Protein AF-A0A938LU28-F1 (afdb_monomer)

Mean predicted aligned error: 13.1 Å

Structure (mmCIF, N/CA/C/O backbone):
data_AF-A0A938LU28-F1
#
_entry.id   AF-A0A938LU28-F1
#
loop_
_atom_site.group_PDB
_atom_site.id
_atom_site.type_symbol
_atom_site.label_atom_id
_atom_site.label_alt_id
_atom_site.label_comp_id
_atom_site.label_asym_id
_atom_site.label_entity_id
_atom_site.label_seq_id
_atom_site.pdbx_PDB_ins_code
_atom_site.Cartn_x
_atom_site.Cartn_y
_atom_site.Cartn_z
_atom_site.occupancy
_atom_site.B_iso_or_equiv
_atom_site.auth_seq_id
_atom_site.auth_comp_id
_atom_site.auth_asym_id
_atom_site.auth_atom_id
_atom_site.pdbx_PDB_model_num
ATOM 1 N N . MET A 1 1 ? 45.516 29.645 -0.081 1.00 31.38 1 MET A N 1
ATOM 2 C CA . MET A 1 1 ? 44.829 30.929 0.191 1.00 31.38 1 MET A CA 1
ATOM 3 C C . MET A 1 1 ? 43.350 30.616 0.048 1.00 31.38 1 MET A C 1
ATOM 5 O O . MET A 1 1 ? 42.958 30.209 -1.034 1.00 31.38 1 MET A O 1
ATOM 9 N N . VAL A 1 2 ? 42.608 30.608 1.154 1.00 34.78 2 VAL A N 1
ATOM 10 C CA . VAL A 1 2 ? 41.266 30.008 1.255 1.00 34.78 2 VAL A CA 1
ATOM 11 C C . VAL A 1 2 ? 40.221 31.122 1.157 1.00 34.78 2 VAL A C 1
ATOM 13 O O . VAL A 1 2 ? 40.369 32.146 1.819 1.00 34.78 2 VAL A O 1
ATOM 16 N N . ASP A 1 3 ? 39.209 30.943 0.311 1.00 37.94 3 ASP A N 1
ATOM 17 C CA . ASP A 1 3 ? 38.054 31.849 0.182 1.00 37.94 3 ASP A CA 1
ATOM 18 C C . ASP A 1 3 ? 37.180 31.802 1.457 1.00 37.94 3 ASP A C 1
ATOM 20 O O . ASP A 1 3 ? 37.208 30.823 2.200 1.00 37.94 3 ASP A O 1
ATOM 24 N N . CYS A 1 4 ? 36.384 32.842 1.708 1.00 34.44 4 CYS A N 1
ATOM 25 C CA . CYS A 1 4 ? 35.410 32.990 2.794 1.00 34.44 4 CYS A CA 1
ATOM 26 C C . CYS A 1 4 ? 34.390 31.835 2.918 1.00 34.44 4 CYS A C 1
ATOM 28 O O . CYS A 1 4 ? 33.668 31.774 3.909 1.00 34.44 4 CYS A O 1
ATOM 30 N N . ALA A 1 5 ? 34.342 30.907 1.957 1.00 46.31 5 ALA A N 1
ATOM 31 C CA . ALA A 1 5 ? 33.601 29.645 2.033 1.00 46.31 5 ALA A CA 1
ATOM 32 C C . ALA A 1 5 ? 34.448 28.421 2.465 1.00 46.31 5 ALA A C 1
ATOM 34 O O . ALA A 1 5 ? 33.962 27.292 2.422 1.00 46.31 5 ALA A O 1
ATOM 35 N N . GLY A 1 6 ? 35.715 28.598 2.848 1.00 39.38 6 GLY A N 1
ATOM 36 C CA . GLY A 1 6 ? 36.567 27.530 3.382 1.00 39.38 6 GLY A CA 1
ATOM 37 C C . GLY A 1 6 ? 37.052 26.487 2.364 1.00 39.38 6 GLY A C 1
ATOM 38 O O . GLY A 1 6 ? 37.480 25.411 2.772 1.00 39.38 6 GLY A O 1
ATOM 39 N N . ARG A 1 7 ? 36.975 26.754 1.052 1.00 42.78 7 ARG A N 1
ATOM 40 C CA . ARG A 1 7 ? 37.323 25.775 0.004 1.00 42.78 7 ARG A CA 1
ATOM 41 C C . ARG A 1 7 ? 38.778 25.891 -0.446 1.00 42.78 7 ARG A C 1
ATOM 43 O O . ARG A 1 7 ? 39.237 26.978 -0.794 1.00 42.78 7 ARG A O 1
ATOM 50 N N . ASP A 1 8 ? 39.464 24.751 -0.482 1.00 33.25 8 ASP A N 1
ATOM 51 C CA . ASP A 1 8 ? 40.770 24.589 -1.118 1.00 33.25 8 ASP A CA 1
ATOM 52 C C . ASP A 1 8 ? 40.559 24.180 -2.584 1.00 33.25 8 ASP A C 1
ATOM 54 O O . ASP A 1 8 ? 39.911 23.174 -2.881 1.00 33.25 8 ASP A O 1
ATOM 58 N N . VAL A 1 9 ? 41.029 25.003 -3.518 1.00 47.09 9 VAL A N 1
ATOM 59 C CA . VAL A 1 9 ? 40.755 24.858 -4.955 1.00 47.09 9 VAL A CA 1
ATOM 60 C C . VAL A 1 9 ? 41.917 24.103 -5.601 1.00 47.09 9 VAL A C 1
ATOM 62 O O . VAL A 1 9 ? 42.727 24.701 -6.303 1.00 47.09 9 VAL A O 1
ATOM 65 N N . ALA A 1 10 ? 42.059 22.804 -5.316 1.00 40.44 10 ALA A N 1
ATOM 66 C CA . ALA A 1 10 ? 43.117 21.997 -5.945 1.00 40.44 10 ALA A CA 1
ATOM 67 C C . ALA A 1 10 ? 42.836 20.492 -6.134 1.00 40.44 10 ALA A C 1
ATOM 69 O O . ALA A 1 10 ? 43.632 19.824 -6.789 1.00 40.44 10 ALA A O 1
ATOM 70 N N . SER A 1 11 ? 41.724 19.926 -5.661 1.00 39.00 11 SER A N 1
ATOM 71 C CA . SER A 1 11 ? 41.405 18.512 -5.917 1.00 39.00 11 SER A CA 1
ATOM 72 C C . SER A 1 11 ? 39.914 18.320 -6.194 1.00 39.00 11 SER A C 1
ATOM 74 O O . SER A 1 11 ? 39.057 18.598 -5.362 1.00 39.00 11 SER A O 1
ATOM 76 N N . GLY A 1 12 ? 39.590 17.869 -7.407 1.00 37.88 12 GLY A N 1
ATOM 77 C CA . GLY A 1 12 ? 38.221 17.620 -7.857 1.00 37.88 12 GLY A CA 1
ATOM 78 C C . GLY A 1 12 ? 37.596 16.380 -7.217 1.00 37.88 12 GLY A C 1
ATOM 79 O O . GLY A 1 12 ? 37.468 15.353 -7.874 1.00 37.88 12 GLY A O 1
ATOM 80 N N . GLN A 1 13 ? 37.181 16.480 -5.956 1.00 30.89 13 GLN A N 1
ATOM 81 C CA . GLN A 1 13 ? 36.305 15.507 -5.303 1.00 30.89 13 GLN A CA 1
ATOM 82 C C . GLN A 1 13 ? 35.097 16.222 -4.692 1.00 30.89 13 GLN A C 1
ATOM 84 O O . GLN A 1 13 ? 35.236 17.109 -3.852 1.00 30.89 13 GLN A O 1
ATOM 89 N N . ILE A 1 14 ? 33.899 15.827 -5.126 1.00 35.50 14 ILE A N 1
ATOM 90 C CA . ILE A 1 14 ? 32.636 16.245 -4.516 1.00 35.50 14 ILE A CA 1
ATOM 91 C C . ILE A 1 14 ? 32.420 15.346 -3.296 1.00 35.50 14 ILE A C 1
ATOM 93 O O . ILE A 1 14 ? 32.096 14.172 -3.442 1.00 35.50 14 ILE A O 1
ATOM 97 N N . ALA A 1 15 ? 32.623 15.890 -2.098 1.00 31.89 15 ALA A N 1
ATOM 98 C CA . ALA A 1 15 ? 32.177 15.269 -0.857 1.00 31.89 15 ALA A CA 1
ATOM 99 C C . ALA A 1 15 ? 30.814 15.870 -0.487 1.00 31.89 15 ALA A C 1
ATOM 101 O O . ALA A 1 15 ? 30.725 17.062 -0.183 1.00 31.89 15 ALA A O 1
ATOM 102 N N . LEU A 1 16 ? 29.750 15.065 -0.545 1.00 32.97 16 LEU A N 1
ATOM 103 C CA . LEU A 1 16 ? 28.436 15.457 -0.036 1.00 32.97 16 LEU A CA 1
ATOM 104 C C . LEU A 1 16 ? 28.503 15.505 1.494 1.00 32.97 16 LEU A C 1
ATOM 106 O O . LEU A 1 16 ? 28.916 14.540 2.136 1.00 32.97 16 LEU A O 1
ATOM 110 N N . ARG A 1 17 ? 28.149 16.657 2.072 1.00 28.50 17 ARG A N 1
ATOM 111 C CA . ARG A 1 17 ? 28.100 16.837 3.524 1.00 28.50 17 ARG A CA 1
ATOM 112 C C . ARG A 1 17 ? 26.770 16.313 4.097 1.00 28.50 17 ARG A C 1
ATOM 114 O O . ARG A 1 17 ? 25.746 16.489 3.438 1.00 28.50 17 ARG A O 1
ATOM 121 N N . PRO A 1 18 ? 26.748 15.734 5.315 1.00 31.30 18 PRO A N 1
ATOM 122 C CA . PRO A 1 18 ? 25.543 15.139 5.914 1.00 31.30 18 PRO A CA 1
ATOM 123 C C . PRO A 1 18 ? 24.456 16.150 6.337 1.00 31.30 18 PRO A C 1
ATOM 125 O O . PRO A 1 18 ? 23.404 15.763 6.833 1.00 31.30 18 PRO A O 1
ATOM 128 N N . ASP A 1 19 ? 24.692 17.451 6.175 1.00 32.75 19 ASP A N 1
ATOM 129 C CA . ASP A 1 19 ? 23.884 18.532 6.752 1.00 32.75 19 ASP A CA 1
ATOM 130 C C . ASP A 1 19 ? 22.618 18.919 5.949 1.00 32.75 19 ASP A C 1
ATOM 132 O O . ASP A 1 19 ? 21.929 19.872 6.319 1.00 32.75 19 ASP A O 1
ATOM 136 N N . VAL A 1 20 ? 22.275 18.196 4.874 1.00 35.44 20 VAL A N 1
ATOM 137 C CA . VAL A 1 20 ? 21.202 18.593 3.930 1.00 35.44 20 VAL A CA 1
ATOM 138 C C . VAL A 1 20 ? 19.841 17.922 4.190 1.00 35.44 20 VAL A C 1
ATOM 140 O O . VAL A 1 20 ? 18.854 18.290 3.562 1.00 35.44 20 VAL A O 1
ATOM 143 N N . ILE A 1 21 ? 19.710 17.031 5.176 1.00 32.72 21 ILE A N 1
ATOM 144 C CA . ILE A 1 21 ? 18.392 16.507 5.578 1.00 32.72 21 ILE A CA 1
ATOM 145 C C . ILE A 1 21 ? 18.057 17.025 6.974 1.00 32.72 21 ILE A C 1
ATOM 147 O O . ILE A 1 21 ? 18.609 16.571 7.974 1.00 32.72 21 ILE A O 1
ATOM 151 N N . ARG A 1 22 ? 17.141 17.996 7.053 1.00 27.89 22 ARG A N 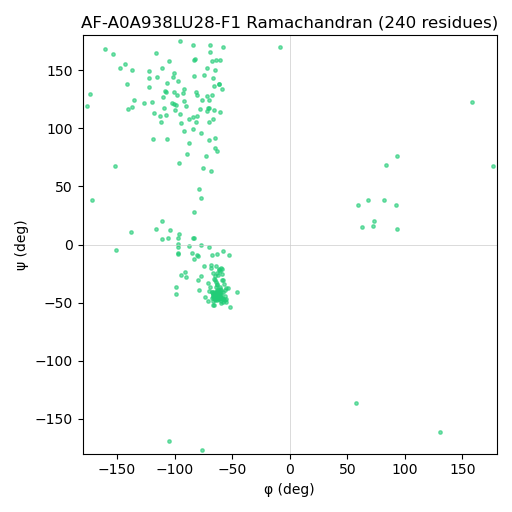1
ATOM 152 C CA . ARG A 1 22 ? 16.507 18.391 8.318 1.00 27.89 22 ARG A CA 1
ATOM 153 C C . ARG A 1 22 ? 15.048 17.928 8.327 1.00 27.89 22 ARG A C 1
ATOM 155 O O . ARG A 1 22 ? 14.340 18.204 7.361 1.00 27.89 22 ARG A O 1
ATOM 162 N N . PRO A 1 23 ? 14.579 17.278 9.407 1.00 29.42 23 PRO A N 1
ATOM 163 C CA . PRO A 1 23 ? 13.185 16.882 9.546 1.00 29.42 23 PRO A CA 1
ATOM 164 C C . PRO A 1 23 ? 12.323 18.124 9.796 1.00 29.42 23 PRO A C 1
ATOM 166 O O . PRO A 1 23 ? 12.606 18.925 10.691 1.00 29.42 23 PRO A O 1
ATOM 169 N N . ALA A 1 24 ? 11.269 18.296 9.002 1.00 30.12 24 ALA A N 1
ATOM 170 C CA . ALA A 1 24 ? 10.268 19.326 9.233 1.00 30.12 24 ALA A CA 1
ATOM 171 C C . ALA A 1 24 ? 9.339 18.877 10.371 1.00 30.12 24 ALA A C 1
ATOM 173 O O . ALA A 1 24 ? 8.388 18.132 10.164 1.00 30.12 24 ALA A O 1
ATOM 174 N N . ILE A 1 25 ? 9.631 19.328 11.592 1.00 28.75 25 ILE A N 1
ATOM 175 C CA . ILE A 1 25 ? 8.668 19.324 12.695 1.00 28.75 25 ILE A CA 1
ATOM 176 C C . ILE A 1 25 ? 7.831 20.598 12.543 1.00 28.75 25 ILE A C 1
ATOM 178 O O . ILE A 1 25 ? 8.332 21.706 12.731 1.00 28.75 25 ILE A O 1
ATOM 182 N N . LEU A 1 26 ? 6.561 20.435 12.174 1.00 27.48 26 LEU A N 1
ATOM 183 C CA . LEU A 1 26 ? 5.567 21.506 12.107 1.00 27.48 26 LEU A CA 1
ATOM 184 C C . LEU A 1 26 ? 5.212 21.976 13.526 1.00 27.48 26 LEU A C 1
ATOM 186 O O . LEU A 1 26 ? 4.275 21.479 14.145 1.00 27.48 26 LEU A O 1
ATOM 190 N N . THR A 1 27 ? 5.935 22.966 14.046 1.00 26.80 27 THR A N 1
ATOM 191 C CA . THR A 1 27 ? 5.425 23.818 15.126 1.00 26.80 27 THR A CA 1
ATOM 192 C C . THR A 1 27 ? 4.930 25.126 14.525 1.00 26.80 27 THR A C 1
ATOM 194 O O . THR A 1 27 ? 5.681 25.905 13.941 1.00 26.80 27 THR A O 1
ATOM 197 N N . GLY A 1 28 ? 3.623 25.362 14.643 1.00 33.38 28 GLY A N 1
ATOM 198 C CA . GLY A 1 28 ? 2.990 26.614 14.250 1.00 33.38 28 GLY A CA 1
ATOM 199 C C . GLY A 1 28 ? 3.475 27.774 15.118 1.00 33.38 28 GLY A C 1
ATOM 200 O O . GLY A 1 28 ? 2.887 28.061 16.157 1.00 33.38 28 GLY A O 1
ATOM 201 N N . ALA A 1 29 ? 4.528 28.459 14.676 1.00 27.00 29 ALA A N 1
ATOM 202 C CA . ALA A 1 29 ? 4.984 29.725 15.232 1.00 27.00 29 ALA A CA 1
ATOM 203 C C . ALA A 1 29 ? 5.315 30.698 14.090 1.00 27.00 29 ALA A C 1
ATOM 205 O O . ALA A 1 29 ? 6.104 30.397 13.197 1.00 27.00 29 ALA A O 1
ATOM 206 N N . ARG A 1 30 ? 4.685 31.877 14.114 1.00 28.39 30 ARG A N 1
ATOM 207 C CA . ARG A 1 30 ? 4.840 32.960 13.130 1.00 28.39 30 ARG A CA 1
ATOM 208 C C . ARG A 1 30 ? 6.124 33.779 13.343 1.00 28.39 30 ARG A C 1
ATOM 210 O O . ARG A 1 30 ? 6.038 34.995 13.358 1.00 28.39 30 ARG A O 1
ATOM 217 N N . GLU A 1 31 ? 7.284 33.151 13.532 1.00 25.66 31 GLU A N 1
ATOM 218 C CA . GLU A 1 31 ? 8.592 33.834 13.503 1.00 25.66 31 GLU A CA 1
ATOM 219 C C . GLU A 1 31 ? 9.753 32.826 13.598 1.00 25.66 31 GLU A C 1
ATOM 221 O O . GLU A 1 31 ? 9.789 31.985 14.495 1.00 25.66 31 GLU A O 1
ATOM 226 N N . ILE A 1 32 ? 10.729 32.929 12.688 1.00 27.05 32 ILE A N 1
ATOM 227 C CA . ILE A 1 32 ? 12.016 32.224 12.778 1.00 27.05 32 ILE A CA 1
ATOM 228 C C . ILE A 1 32 ? 13.010 33.177 13.443 1.00 27.05 32 ILE A C 1
ATOM 230 O O . ILE A 1 32 ? 13.503 34.116 12.819 1.00 27.05 32 ILE A O 1
ATOM 234 N N . ALA A 1 33 ? 13.324 32.929 14.713 1.00 21.94 33 ALA A N 1
ATOM 235 C CA . ALA A 1 33 ? 14.448 33.566 15.382 1.00 21.94 33 ALA A CA 1
ATOM 236 C C . ALA A 1 33 ? 15.736 32.787 15.065 1.00 21.94 33 ALA A C 1
ATOM 238 O O . ALA A 1 33 ? 16.029 31.765 15.684 1.00 21.94 33 ALA A O 1
ATOM 239 N N . CYS A 1 34 ? 16.528 33.272 14.106 1.00 24.27 34 CYS A N 1
ATOM 240 C CA . CYS A 1 34 ? 17.923 32.855 13.975 1.00 24.27 34 CYS A CA 1
ATOM 241 C C . CYS A 1 34 ? 18.760 33.582 15.033 1.00 24.27 34 CYS A C 1
ATOM 243 O O . CYS A 1 34 ? 18.887 34.808 15.012 1.00 24.27 34 CYS A O 1
ATOM 245 N N . ILE A 1 35 ? 19.361 32.829 15.955 1.00 30.19 35 ILE A N 1
ATOM 246 C CA . ILE A 1 35 ? 20.399 33.357 16.841 1.00 30.19 35 ILE A CA 1
ATOM 247 C C . ILE A 1 35 ? 21.613 33.723 15.978 1.00 30.19 35 ILE A C 1
ATOM 249 O O . ILE A 1 35 ? 22.253 32.853 15.397 1.00 30.19 35 ILE A O 1
ATOM 253 N N . GLY A 1 36 ? 21.933 35.019 15.940 1.00 32.09 36 GLY A N 1
ATOM 254 C CA . GLY A 1 36 ? 23.258 35.524 15.585 1.00 32.09 36 GLY A CA 1
ATOM 255 C C . GLY A 1 36 ? 23.555 35.677 14.094 1.00 32.09 36 GLY A C 1
ATOM 256 O O . GLY A 1 36 ? 24.415 34.976 13.581 1.00 32.09 36 GLY A O 1
ATOM 257 N N . THR A 1 37 ? 22.892 36.623 13.422 1.00 27.77 37 THR A N 1
ATOM 258 C CA . THR A 1 37 ? 23.459 37.668 12.526 1.00 27.77 37 THR A CA 1
ATOM 259 C C . THR A 1 37 ? 22.383 38.173 11.560 1.00 27.77 37 THR A C 1
ATOM 261 O O . THR A 1 37 ? 21.768 37.415 10.818 1.00 27.77 37 THR A O 1
ATOM 264 N N . THR A 1 38 ? 22.132 39.480 11.576 1.00 28.94 38 THR A N 1
ATOM 265 C CA . THR A 1 38 ? 21.234 40.176 10.649 1.00 28.94 38 THR A CA 1
ATOM 266 C C . THR A 1 38 ? 21.970 40.426 9.334 1.00 28.94 38 THR A C 1
ATOM 268 O O . THR A 1 38 ? 22.887 41.244 9.290 1.00 28.94 38 THR A O 1
ATOM 271 N N . VAL A 1 39 ? 21.572 39.747 8.257 1.00 31.67 39 VAL A N 1
ATOM 272 C CA . VAL A 1 39 ? 22.030 40.073 6.897 1.00 31.67 39 VAL A CA 1
ATOM 273 C C . VAL A 1 39 ? 20.923 40.880 6.204 1.00 31.67 39 VAL A C 1
ATOM 275 O O . VAL A 1 39 ? 19.791 40.399 6.129 1.00 31.67 39 VAL A O 1
ATOM 278 N N . PRO A 1 40 ? 21.185 42.115 5.740 1.00 30.77 40 PRO A N 1
ATOM 279 C CA . PRO A 1 40 ? 20.172 42.931 5.078 1.00 30.77 40 PRO A CA 1
ATOM 280 C C . PRO A 1 40 ? 19.738 42.325 3.732 1.00 30.77 40 PRO A C 1
ATOM 282 O O . PRO A 1 40 ? 20.550 41.786 2.980 1.00 30.77 40 PRO A O 1
ATOM 285 N N . LEU A 1 41 ? 18.442 42.465 3.419 1.00 34.00 41 LEU A N 1
ATOM 286 C CA . LEU A 1 41 ? 17.732 41.868 2.272 1.00 34.00 41 LEU A CA 1
ATOM 287 C C . LEU A 1 41 ? 18.286 42.219 0.872 1.00 34.00 41 LEU A C 1
ATOM 289 O O . LEU A 1 41 ? 17.801 41.694 -0.126 1.00 34.00 41 LEU A O 1
ATOM 293 N N . SER A 1 42 ? 19.279 43.100 0.760 1.00 33.34 42 SER A N 1
ATOM 294 C CA . SER A 1 42 ? 19.808 43.586 -0.520 1.00 33.34 42 SER A CA 1
ATOM 295 C C . SER A 1 42 ? 20.872 42.685 -1.162 1.00 33.34 42 SER A C 1
ATOM 297 O O . SER A 1 42 ? 21.254 42.937 -2.302 1.00 33.34 42 SER A O 1
ATOM 299 N N . CYS A 1 43 ? 21.353 41.638 -0.481 1.00 31.09 43 CYS A N 1
ATOM 300 C CA . CYS A 1 43 ? 22.463 40.806 -0.974 1.00 31.09 43 CYS A CA 1
ATOM 301 C C . CYS A 1 43 ? 22.061 39.498 -1.688 1.00 31.09 43 CYS A C 1
ATOM 303 O O . CYS A 1 43 ? 22.945 38.768 -2.123 1.00 31.09 43 CYS A O 1
ATOM 305 N N . LEU A 1 44 ? 20.768 39.188 -1.837 1.00 35.34 44 LEU A N 1
ATOM 306 C CA . LEU A 1 44 ? 20.296 37.877 -2.329 1.00 35.34 44 LEU A CA 1
ATOM 307 C C . LEU A 1 44 ? 19.799 37.846 -3.786 1.00 35.34 44 LEU A C 1
ATOM 309 O O . LEU A 1 44 ? 19.217 36.854 -4.210 1.00 35.34 44 LEU A O 1
ATOM 313 N N . PHE A 1 45 ? 20.055 38.885 -4.582 1.00 37.88 45 PHE A N 1
ATOM 314 C CA . PHE A 1 45 ? 19.675 38.898 -5.998 1.00 37.88 45 PHE A CA 1
ATOM 315 C C . PHE A 1 45 ? 20.894 39.025 -6.907 1.00 37.88 45 PHE A C 1
ATOM 317 O O . PHE A 1 45 ? 21.290 40.133 -7.250 1.00 37.88 45 PHE A O 1
ATOM 324 N N . SER A 1 46 ? 21.469 37.890 -7.319 1.00 32.38 46 SER A N 1
ATOM 325 C CA . SER A 1 46 ? 22.168 37.756 -8.606 1.00 32.38 46 SER A CA 1
ATOM 326 C C . SER A 1 46 ? 22.633 36.306 -8.841 1.00 32.38 46 SER A C 1
ATOM 328 O O . SER A 1 46 ? 23.505 35.818 -8.131 1.00 32.38 46 SER A O 1
ATOM 330 N N . GLN A 1 47 ? 22.111 35.712 -9.926 1.00 31.47 47 GLN A N 1
ATOM 331 C CA . GLN A 1 47 ? 22.457 34.432 -10.589 1.00 31.47 47 GLN A CA 1
ATOM 332 C C . GLN A 1 47 ? 21.666 33.167 -10.164 1.00 31.47 47 GLN A C 1
ATOM 334 O O . GLN A 1 47 ? 22.134 32.312 -9.427 1.00 31.47 47 GLN A O 1
ATOM 339 N N . SER A 1 48 ? 20.435 33.133 -10.694 1.00 30.44 48 SER A N 1
ATOM 340 C CA . SER A 1 48 ? 19.450 32.082 -11.044 1.00 30.44 48 SER A CA 1
ATOM 341 C C . SER A 1 48 ? 19.811 30.571 -11.000 1.00 30.44 48 SER A C 1
ATOM 343 O O . SER A 1 48 ? 20.972 30.219 -11.177 1.00 30.44 48 SER A O 1
ATOM 345 N N . PRO A 1 49 ? 18.814 29.658 -11.137 1.00 41.88 49 PRO A N 1
ATOM 346 C CA . PRO A 1 49 ? 17.531 29.570 -10.417 1.00 41.88 49 PRO A CA 1
ATOM 347 C C . PRO A 1 49 ? 17.143 28.098 -10.091 1.00 41.88 49 PRO A C 1
ATOM 349 O O . PRO A 1 49 ? 17.255 27.239 -10.948 1.00 41.88 49 PRO A O 1
ATOM 352 N N . PHE A 1 50 ? 16.634 27.793 -8.899 1.00 28.53 50 PHE A N 1
ATOM 353 C CA . PHE A 1 50 ? 15.577 26.785 -8.644 1.00 28.53 50 PHE A CA 1
ATOM 354 C C . PHE A 1 50 ? 15.380 26.726 -7.129 1.00 28.53 50 PHE A C 1
ATOM 356 O O . PHE A 1 50 ? 15.743 25.779 -6.442 1.00 28.53 50 PHE A O 1
ATOM 363 N N . ILE A 1 51 ? 14.862 27.816 -6.579 1.00 30.94 51 ILE A N 1
ATOM 364 C CA . ILE A 1 51 ? 14.271 27.778 -5.251 1.00 30.94 51 ILE A CA 1
ATOM 365 C C . ILE A 1 51 ? 12.795 28.034 -5.497 1.00 30.94 51 ILE A C 1
ATOM 367 O O . ILE A 1 51 ? 12.409 29.125 -5.916 1.00 30.94 51 ILE A O 1
ATOM 371 N N . LEU A 1 52 ? 11.982 27.002 -5.284 1.00 30.52 52 LEU A N 1
ATOM 372 C CA . LEU A 1 52 ? 10.532 27.112 -5.182 1.00 30.52 52 LEU A CA 1
ATOM 373 C C . LEU A 1 52 ? 10.190 27.863 -3.880 1.00 30.52 52 LEU A C 1
ATOM 375 O O . LEU A 1 52 ? 9.607 27.310 -2.957 1.00 30.52 52 LEU A O 1
ATOM 379 N N . THR A 1 53 ? 10.595 29.127 -3.755 1.00 34.50 53 THR A N 1
ATOM 380 C CA . THR A 1 53 ? 10.076 30.032 -2.724 1.00 34.50 53 THR A CA 1
ATOM 381 C C . THR A 1 53 ? 8.830 30.677 -3.288 1.00 34.50 53 THR A C 1
ATOM 383 O O . THR A 1 53 ? 8.879 31.723 -3.931 1.00 34.50 53 THR A O 1
ATOM 386 N N . GLY A 1 54 ? 7.722 29.980 -3.092 1.00 29.28 54 GLY A N 1
ATOM 387 C CA . GLY A 1 54 ? 6.400 30.403 -3.521 1.00 29.28 54 GLY A CA 1
ATOM 388 C C . GLY A 1 54 ? 5.320 29.483 -2.974 1.00 29.28 54 GLY A C 1
ATOM 389 O O . GLY A 1 54 ? 4.387 29.168 -3.697 1.00 29.28 54 GLY A O 1
ATOM 390 N N . TRP A 1 55 ? 5.458 29.016 -1.730 1.00 33.12 55 TRP A N 1
ATOM 391 C CA . TRP A 1 55 ? 4.327 28.458 -1.000 1.00 33.12 55 TRP A CA 1
ATOM 392 C C . TRP A 1 55 ? 3.914 29.474 0.058 1.00 33.12 55 TRP A C 1
ATOM 394 O O . TRP A 1 55 ? 4.450 29.509 1.164 1.00 33.12 55 TRP A O 1
ATOM 404 N N . GLU A 1 56 ? 2.991 30.361 -0.307 1.00 30.19 56 GLU A N 1
ATOM 405 C CA . GLU A 1 56 ? 2.175 31.008 0.711 1.00 30.19 56 GLU A CA 1
ATOM 406 C C . GLU A 1 56 ? 1.249 29.927 1.265 1.00 30.19 56 GLU A C 1
ATOM 408 O O . GLU A 1 56 ? 0.457 29.346 0.521 1.00 30.19 56 GLU A O 1
ATOM 413 N N . ALA A 1 57 ? 1.384 29.618 2.556 1.00 37.69 57 ALA A N 1
ATOM 414 C CA . ALA A 1 57 ? 0.426 28.791 3.271 1.00 37.69 57 ALA A CA 1
ATOM 415 C C . ALA A 1 57 ? -0.907 29.554 3.319 1.00 37.69 57 ALA A C 1
ATOM 417 O O . ALA A 1 57 ? -1.199 30.267 4.279 1.00 37.69 57 ALA A O 1
ATOM 418 N N . GLY A 1 58 ? -1.687 29.453 2.240 1.00 34.91 58 GLY A N 1
ATOM 419 C CA . GLY A 1 58 ? -3.110 29.762 2.261 1.00 34.91 58 GLY A CA 1
ATOM 420 C C . GLY A 1 58 ? -3.807 28.886 3.301 1.00 34.91 58 GLY A C 1
ATOM 421 O O . GLY A 1 58 ? -3.204 27.958 3.837 1.00 34.91 58 GLY A O 1
ATOM 422 N N . ASP A 1 59 ? -5.067 29.178 3.607 1.00 37.25 59 ASP A N 1
ATOM 423 C CA . ASP A 1 59 ? -5.865 28.409 4.565 1.00 37.25 59 ASP A CA 1
ATOM 424 C C . ASP A 1 59 ? -6.065 26.954 4.083 1.00 37.25 59 ASP A C 1
ATOM 426 O O . ASP A 1 59 ? -7.092 26.597 3.505 1.00 37.25 59 ASP A O 1
ATOM 430 N N . VAL A 1 60 ? -5.058 26.100 4.290 1.00 48.25 60 VAL A N 1
ATOM 431 C CA . VAL A 1 60 ? -5.106 24.670 3.989 1.00 48.25 60 VAL A CA 1
ATOM 432 C C . VAL A 1 60 ? -6.024 24.036 5.026 1.00 48.25 60 VAL A C 1
ATOM 434 O O . VAL A 1 60 ? -5.734 24.035 6.226 1.00 48.25 60 VAL A O 1
ATOM 437 N N . LYS A 1 61 ? -7.165 23.502 4.576 1.00 50.44 61 LYS A N 1
ATOM 438 C CA . LYS A 1 61 ? -7.971 22.614 5.415 1.00 50.44 61 LYS A CA 1
ATOM 439 C C . LYS A 1 61 ? -7.106 21.411 5.768 1.00 50.44 61 LYS A C 1
ATOM 441 O O . LYS A 1 61 ? -6.778 20.630 4.882 1.00 50.44 61 LYS A O 1
ATOM 446 N N . ARG A 1 62 ? -6.767 21.268 7.052 1.00 62.78 62 ARG A N 1
ATOM 447 C CA . ARG A 1 62 ? -6.024 20.096 7.512 1.00 62.78 62 ARG A CA 1
ATOM 448 C C . ARG A 1 62 ? -6.798 18.825 7.210 1.00 62.78 62 ARG A C 1
ATOM 450 O O . ARG A 1 62 ? -7.994 18.764 7.521 1.00 62.78 62 ARG A O 1
ATOM 457 N N . SER A 1 63 ? -6.114 17.829 6.659 1.00 77.38 63 SER A N 1
ATOM 458 C CA . SER A 1 63 ? -6.686 16.493 6.480 1.00 77.38 63 SER A CA 1
ATOM 459 C C . SER A 1 63 ? -7.073 15.890 7.838 1.00 77.38 63 SER A C 1
ATOM 461 O O . SER A 1 63 ? -6.567 16.306 8.886 1.00 77.38 63 SER A O 1
ATOM 463 N N . ALA A 1 64 ? -7.975 14.903 7.843 1.00 77.88 64 ALA A N 1
ATOM 464 C CA . ALA A 1 64 ? -8.325 14.181 9.071 1.00 77.88 64 ALA A CA 1
ATOM 465 C C . ALA A 1 64 ? -7.075 13.579 9.742 1.00 77.88 64 ALA A C 1
ATOM 467 O O . ALA A 1 64 ? -6.927 13.647 10.961 1.00 77.88 64 ALA A O 1
ATOM 468 N N . LEU A 1 65 ? -6.132 13.088 8.932 1.00 85.00 65 LEU A N 1
ATOM 469 C CA . LEU A 1 65 ? -4.841 12.577 9.382 1.00 85.00 65 LEU A CA 1
ATOM 470 C C . LEU A 1 65 ? -4.018 13.640 10.127 1.00 85.00 65 LEU A C 1
ATOM 472 O O . LEU A 1 65 ? -3.547 13.392 11.233 1.00 85.00 65 LEU A O 1
ATOM 476 N N . GLU A 1 66 ? -3.861 14.836 9.556 1.00 85.12 66 GLU A N 1
ATOM 477 C CA . GLU A 1 66 ? -3.087 15.924 10.175 1.00 85.12 66 GLU A CA 1
ATOM 478 C C . GLU A 1 66 ? -3.687 16.400 11.501 1.00 85.12 66 GLU A C 1
ATOM 480 O O . GLU A 1 66 ? -2.955 16.790 12.412 1.00 85.12 66 GLU A O 1
ATOM 485 N N . GLN A 1 67 ? -5.017 16.378 11.619 1.00 85.44 67 GLN A N 1
ATOM 486 C CA . GLN A 1 67 ? -5.697 16.685 12.876 1.00 85.44 67 GLN A CA 1
ATOM 487 C C . GLN A 1 67 ? -5.381 15.614 13.923 1.00 85.44 67 GLN A C 1
ATOM 489 O O . GLN A 1 67 ? -4.859 15.940 14.989 1.00 85.44 67 GLN A O 1
ATOM 494 N N . LEU A 1 68 ? -5.587 14.344 13.575 1.00 88.00 68 LEU A N 1
ATOM 495 C CA . LEU A 1 68 ? -5.363 13.205 14.463 1.00 88.00 68 LEU A CA 1
ATOM 496 C C . LEU A 1 68 ? -3.912 13.118 14.966 1.00 88.00 68 LEU A C 1
ATOM 498 O O . LEU A 1 68 ? -3.695 12.985 16.171 1.00 88.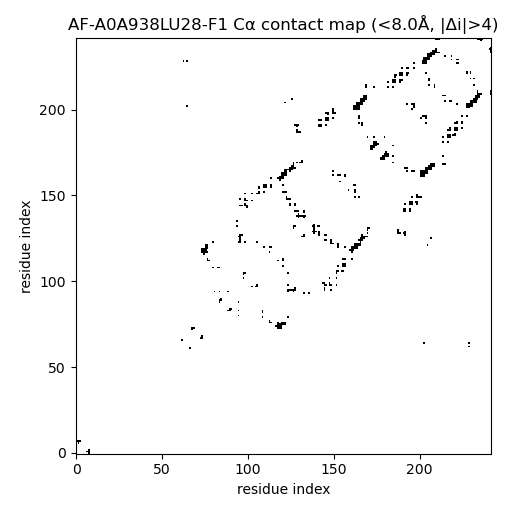00 68 LEU A O 1
ATOM 502 N N . ILE A 1 69 ? -2.922 13.278 14.081 1.00 91.50 69 ILE A N 1
ATOM 503 C CA . ILE A 1 69 ? -1.492 13.261 14.449 1.00 91.50 69 ILE A CA 1
ATOM 504 C C . ILE A 1 69 ? -1.130 14.439 15.367 1.00 91.50 69 ILE A C 1
ATOM 506 O O . ILE A 1 69 ? -0.239 14.319 16.208 1.00 91.50 69 ILE A O 1
ATOM 510 N N . SER A 1 70 ? -1.811 15.584 15.238 1.00 90.56 70 SER A N 1
ATOM 511 C CA . SER A 1 70 ? -1.559 16.742 16.107 1.00 90.56 70 SER A CA 1
ATOM 512 C C . SER A 1 70 ? -2.110 16.580 17.528 1.00 90.56 70 SER A C 1
ATOM 514 O O . SER A 1 70 ? -1.669 17.284 18.435 1.00 90.56 70 SER A O 1
ATOM 516 N N . GLU A 1 71 ? -3.050 15.655 17.729 1.00 92.00 71 GLU A N 1
ATOM 517 C CA . GLU A 1 71 ? -3.724 15.428 19.009 1.00 92.00 71 GLU A CA 1
ATOM 518 C C . GLU A 1 71 ? -3.121 14.261 19.794 1.00 92.00 71 GLU A C 1
ATOM 520 O O . GLU A 1 71 ? -3.043 14.319 21.024 1.00 92.00 71 GLU A O 1
ATOM 525 N N . ARG A 1 72 ? -2.699 13.192 19.105 1.00 92.88 72 ARG A N 1
ATOM 526 C CA . ARG A 1 72 ? -2.177 11.977 19.740 1.00 92.88 72 ARG A CA 1
ATOM 527 C C . ARG A 1 72 ? -1.349 11.118 18.789 1.00 92.88 72 ARG A C 1
ATOM 529 O O . ARG A 1 72 ? -1.363 11.287 17.576 1.00 92.88 72 ARG A O 1
ATOM 536 N N . VAL A 1 73 ? -0.662 10.136 19.370 1.00 94.94 73 VAL A N 1
ATOM 537 C CA . VAL A 1 73 ? -0.037 9.045 18.614 1.00 94.94 73 VAL A CA 1
ATOM 538 C C . VAL A 1 73 ? -1.128 8.196 17.957 1.00 94.94 73 VAL A C 1
ATOM 540 O O . VAL A 1 73 ? -2.128 7.874 18.608 1.00 94.94 73 VAL A O 1
ATOM 543 N N . LEU A 1 74 ? -0.909 7.842 16.688 1.00 94.81 74 LEU A N 1
ATOM 544 C CA . LEU A 1 74 ? -1.769 6.935 15.933 1.00 94.81 74 LEU A CA 1
ATOM 545 C C . LEU A 1 74 ? -1.168 5.534 15.865 1.00 94.81 74 LEU A C 1
ATOM 547 O O . LEU A 1 74 ? 0.050 5.373 15.771 1.00 94.81 74 LEU A O 1
ATOM 551 N N . ILE A 1 75 ? -2.038 4.533 15.912 1.00 96.00 75 ILE A N 1
ATOM 552 C CA . ILE A 1 75 ? -1.705 3.112 15.879 1.00 96.00 75 ILE A CA 1
ATOM 553 C C . ILE A 1 75 ? -2.141 2.548 14.524 1.00 96.00 75 ILE A C 1
ATOM 555 O O . ILE A 1 75 ? -3.325 2.577 14.202 1.00 96.00 75 ILE A O 1
ATOM 559 N N . GLY A 1 76 ? -1.186 2.053 13.737 1.00 95.06 76 GLY A N 1
ATOM 560 C CA . GLY A 1 76 ? -1.460 1.296 12.510 1.00 95.06 76 GLY A CA 1
ATOM 561 C C . GLY A 1 76 ? -1.723 -0.182 12.788 1.00 95.06 76 GLY A C 1
ATOM 562 O O . GLY A 1 76 ? -1.529 -0.657 13.913 1.00 95.06 76 GLY A O 1
ATOM 563 N N . ASP A 1 77 ? -2.146 -0.912 11.764 1.00 95.44 77 ASP A N 1
ATOM 564 C CA . ASP A 1 77 ? -2.279 -2.362 11.822 1.00 95.44 77 ASP A CA 1
ATOM 565 C C . ASP A 1 77 ? -0.933 -3.095 11.720 1.00 95.44 77 ASP A C 1
ATOM 567 O O . ASP A 1 77 ? 0.154 -2.519 11.797 1.00 95.44 77 ASP A O 1
ATOM 571 N N . GLY A 1 78 ? -1.013 -4.425 11.704 1.00 92.75 78 GLY A N 1
ATOM 572 C CA . GLY A 1 78 ? 0.142 -5.301 11.576 1.00 92.75 78 GLY A CA 1
ATOM 573 C C . GLY A 1 78 ? 0.257 -5.920 10.184 1.00 92.75 78 GLY A C 1
ATOM 574 O O . GLY A 1 78 ? -0.455 -5.589 9.246 1.00 92.75 78 GLY A O 1
ATOM 575 N N . ALA A 1 79 ? 1.154 -6.896 10.063 1.00 91.56 79 ALA A N 1
ATOM 576 C CA . ALA A 1 79 ? 1.483 -7.502 8.780 1.00 91.56 79 ALA A CA 1
ATOM 577 C C . ALA A 1 79 ? 0.326 -8.307 8.143 1.00 91.56 79 ALA A C 1
ATOM 579 O O . ALA A 1 79 ? 0.080 -9.463 8.510 1.00 91.56 79 ALA A O 1
ATOM 580 N N . MET A 1 80 ? -0.265 -7.760 7.074 1.00 94.44 80 MET A N 1
ATOM 581 C CA . MET A 1 80 ? -1.249 -8.445 6.221 1.00 94.44 80 MET A CA 1
ATOM 582 C C . MET A 1 80 ? -0.719 -9.776 5.669 1.00 94.44 80 MET A C 1
ATOM 584 O O . MET A 1 80 ? -1.357 -10.818 5.825 1.00 94.44 80 MET A O 1
ATOM 588 N N . GLY A 1 81 ? 0.486 -9.787 5.089 1.00 92.25 81 GLY A N 1
ATOM 589 C CA . GLY A 1 81 ? 1.073 -11.000 4.505 1.00 92.25 81 GLY A CA 1
ATOM 590 C C . GLY A 1 81 ? 1.279 -12.137 5.516 1.00 92.25 81 GLY A C 1
ATOM 591 O O . GLY A 1 81 ? 1.020 -13.300 5.207 1.00 92.25 81 GLY A O 1
ATOM 592 N N . THR A 1 82 ? 1.679 -11.811 6.749 1.00 93.19 82 THR A N 1
ATOM 593 C CA . THR A 1 82 ? 1.847 -12.798 7.828 1.00 93.19 82 THR A CA 1
ATOM 594 C C . THR A 1 82 ? 0.508 -13.408 8.232 1.00 93.19 82 THR A C 1
ATOM 596 O O . THR A 1 82 ? 0.413 -14.626 8.400 1.00 93.19 82 THR A O 1
ATOM 599 N N . MET A 1 83 ? -0.538 -12.586 8.343 1.00 94.38 83 MET A N 1
ATOM 600 C CA . MET A 1 83 ? -1.889 -13.053 8.660 1.00 94.38 83 MET A CA 1
ATOM 601 C C . MET A 1 83 ? -2.432 -13.973 7.565 1.00 94.38 83 MET A C 1
ATOM 603 O O . MET A 1 83 ? -2.952 -15.047 7.867 1.00 94.38 83 MET A O 1
ATOM 607 N N . LEU A 1 84 ? -2.246 -13.616 6.292 1.00 94.62 84 LEU A N 1
ATOM 608 C CA . LEU A 1 84 ? -2.658 -14.451 5.160 1.00 94.62 84 LEU A CA 1
ATOM 609 C C . LEU A 1 84 ? -1.927 -15.795 5.138 1.00 94.62 84 LEU A C 1
ATOM 611 O O . LEU A 1 84 ? -2.556 -16.839 4.946 1.00 94.62 84 LEU A O 1
ATOM 615 N N . TYR A 1 85 ? -0.626 -15.791 5.427 1.00 93.75 85 TYR A N 1
ATOM 616 C CA . TYR A 1 85 ? 0.150 -17.019 5.553 1.00 93.75 85 TYR A CA 1
ATOM 617 C C . TYR A 1 85 ? -0.384 -17.936 6.661 1.00 93.75 85 TYR A C 1
ATOM 619 O O . TYR A 1 85 ? -0.559 -19.136 6.447 1.00 93.75 85 TYR A O 1
ATOM 627 N N . GLN A 1 86 ? -0.728 -17.379 7.826 1.00 92.00 86 GLN A N 1
ATOM 628 C CA . GLN A 1 86 ? -1.331 -18.137 8.930 1.00 92.00 86 GLN A CA 1
ATOM 629 C C . GLN A 1 86 ? -2.718 -18.704 8.592 1.00 92.00 86 GLN A C 1
ATOM 631 O O . GLN A 1 86 ? -3.104 -19.734 9.142 1.00 92.00 86 GLN A O 1
ATOM 636 N N . GLN A 1 87 ? -3.461 -18.068 7.683 1.00 91.00 87 GLN A N 1
ATOM 637 C CA . GLN A 1 87 ? -4.738 -18.579 7.169 1.00 91.00 87 GLN A CA 1
ATOM 638 C C . GLN A 1 87 ? -4.564 -19.587 6.012 1.00 91.00 87 GLN A C 1
ATOM 640 O O . GLN A 1 87 ? -5.555 -20.034 5.440 1.00 91.00 87 GLN A O 1
ATOM 645 N N . GLY A 1 88 ? -3.328 -19.983 5.681 1.00 92.19 88 GLY A N 1
ATOM 646 C CA . GLY A 1 88 ? -3.03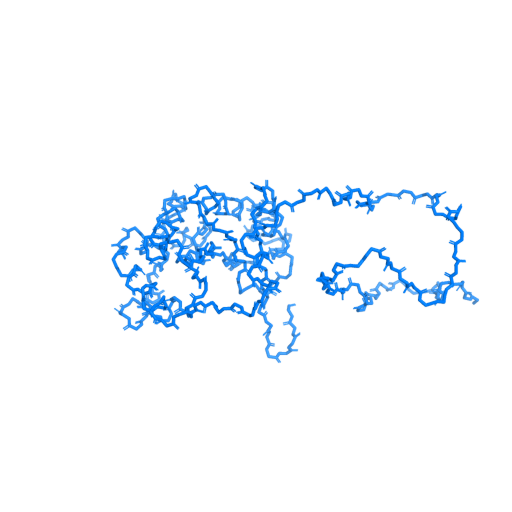2 -21.015 4.682 1.00 92.19 88 GLY A CA 1
ATOM 647 C C . GLY A 1 88 ? -2.786 -20.494 3.265 1.00 92.19 88 GLY A C 1
ATOM 648 O O . GLY A 1 88 ? -2.759 -21.292 2.327 1.00 92.19 88 GLY A O 1
ATOM 649 N N . VAL A 1 89 ? -2.594 -19.183 3.080 1.00 92.31 89 VAL A N 1
ATOM 650 C CA . VAL A 1 89 ? -2.184 -18.616 1.789 1.00 92.31 89 VAL A CA 1
ATOM 651 C C . VAL A 1 89 ? -0.661 -18.629 1.686 1.00 92.31 89 VAL A C 1
ATOM 653 O O . VAL A 1 89 ? 0.041 -17.861 2.338 1.00 92.31 89 VAL A O 1
ATOM 656 N N . PHE A 1 90 ? -0.127 -19.505 0.844 1.00 90.00 90 PHE A N 1
ATOM 657 C CA . PHE A 1 90 ? 1.318 -19.647 0.680 1.00 90.00 90 PHE A CA 1
ATOM 658 C C . PHE A 1 90 ? 1.908 -18.613 -0.292 1.00 90.00 90 PHE A C 1
ATOM 660 O O . PHE A 1 90 ? 1.222 -18.085 -1.167 1.00 90.00 90 PHE A O 1
ATOM 667 N N . LEU A 1 91 ? 3.218 -18.369 -0.169 1.00 84.62 91 LEU A N 1
ATOM 668 C CA . LEU A 1 91 ? 3.972 -17.346 -0.918 1.00 84.62 91 LEU A CA 1
ATOM 669 C C . LEU A 1 91 ? 4.017 -17.557 -2.443 1.00 84.62 91 LEU A C 1
ATOM 671 O O . LEU A 1 91 ? 4.514 -16.706 -3.174 1.00 84.62 91 LEU A O 1
ATOM 675 N N . ASN A 1 92 ? 3.538 -18.698 -2.938 1.00 86.88 92 ASN A N 1
ATOM 676 C CA . ASN A 1 92 ? 3.417 -18.962 -4.370 1.00 86.88 92 ASN A CA 1
ATOM 677 C C . ASN A 1 92 ? 2.179 -18.298 -4.998 1.00 86.88 92 ASN A C 1
ATOM 679 O O . ASN A 1 92 ? 2.053 -18.309 -6.222 1.00 86.88 92 ASN A O 1
ATOM 683 N N . ARG A 1 93 ? 1.267 -17.750 -4.188 1.00 90.94 93 ARG A N 1
ATOM 684 C CA . ARG A 1 93 ? 0.098 -16.999 -4.651 1.00 90.94 93 ARG A CA 1
ATOM 685 C C . ARG A 1 93 ? 0.352 -15.495 -4.535 1.00 90.94 93 ARG A C 1
ATOM 687 O O . ARG A 1 93 ? 1.037 -15.041 -3.624 1.00 90.94 93 ARG A O 1
ATOM 694 N N . CYS A 1 94 ? -0.231 -14.720 -5.446 1.00 94.88 94 CYS A N 1
ATOM 695 C CA . CYS A 1 94 ? -0.285 -13.269 -5.315 1.00 94.88 94 CYS A CA 1
ATOM 696 C C . CYS A 1 94 ? -1.258 -12.903 -4.187 1.00 94.88 94 CYS A C 1
ATOM 698 O O . CYS A 1 94 ? -2.441 -13.225 -4.268 1.00 94.88 94 CYS A O 1
ATOM 700 N N . PHE A 1 95 ? -0.763 -12.263 -3.126 1.00 96.88 95 PHE A N 1
ATOM 701 C CA . PHE A 1 95 ? -1.616 -11.838 -2.013 1.00 96.88 95 PHE A CA 1
ATOM 702 C C . PHE A 1 95 ? -2.556 -10.709 -2.427 1.00 96.88 95 PHE A C 1
ATOM 704 O O . PHE A 1 95 ? -3.719 -10.732 -2.043 1.00 96.88 95 PHE A O 1
ATOM 711 N N . ASP A 1 96 ? -2.103 -9.788 -3.277 1.00 97.81 96 ASP A N 1
ATOM 712 C CA . ASP A 1 96 ? -2.928 -8.687 -3.781 1.00 97.81 96 ASP A CA 1
ATOM 713 C C . ASP A 1 96 ? -4.152 -9.205 -4.570 1.00 97.81 96 ASP A C 1
ATOM 715 O O . ASP A 1 96 ? -5.259 -8.688 -4.432 1.00 97.81 96 ASP A O 1
ATOM 719 N N . GLU A 1 97 ? -3.997 -10.298 -5.332 1.00 97.38 97 GLU A N 1
ATOM 720 C CA . GLU A 1 97 ? -5.084 -10.942 -6.099 1.00 97.38 97 GLU A CA 1
ATOM 721 C C . GLU A 1 97 ? -6.240 -11.431 -5.218 1.00 97.38 97 GLU A C 1
ATOM 723 O O . GLU A 1 97 ? -7.377 -11.519 -5.685 1.00 97.38 97 GLU A O 1
ATOM 728 N N . LEU A 1 98 ? -5.999 -11.679 -3.928 1.00 97.94 98 LEU A N 1
ATOM 729 C CA . LEU A 1 98 ? -7.051 -12.065 -2.989 1.00 97.94 98 LEU A CA 1
ATOM 730 C C . LEU A 1 98 ? -8.133 -10.997 -2.830 1.00 97.94 98 LEU A C 1
ATOM 732 O O . LEU A 1 98 ? -9.252 -11.349 -2.470 1.00 97.94 98 LEU A O 1
ATOM 736 N N . ASN A 1 99 ? -7.857 -9.730 -3.156 1.00 98.62 99 ASN A N 1
ATOM 737 C CA . ASN A 1 99 ? -8.897 -8.698 -3.183 1.00 98.62 99 ASN A CA 1
ATOM 738 C C . ASN A 1 99 ? -10.032 -9.055 -4.154 1.00 98.62 99 ASN A C 1
ATOM 740 O O . ASN A 1 99 ? -11.178 -8.678 -3.928 1.00 98.62 99 ASN A O 1
ATOM 744 N N . LEU A 1 100 ? -9.726 -9.793 -5.225 1.00 98.25 100 LEU A 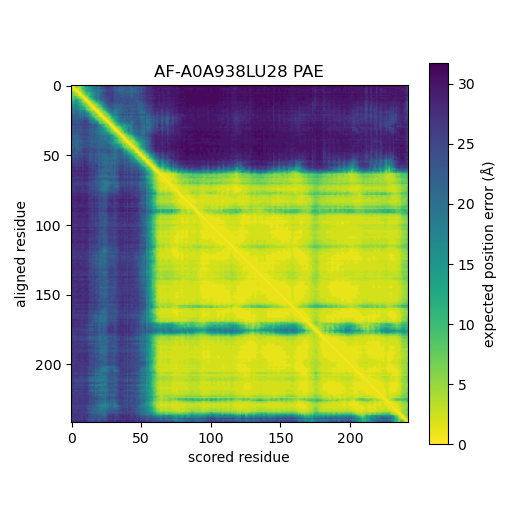N 1
ATOM 745 C CA . LEU A 1 100 ? -10.712 -10.282 -6.188 1.00 98.25 100 LEU A CA 1
ATOM 746 C C . LEU A 1 100 ? -11.090 -11.742 -5.918 1.00 98.25 100 LEU A C 1
ATOM 748 O O . LEU A 1 100 ? -12.267 -12.096 -5.982 1.00 98.25 100 LEU A O 1
ATOM 752 N N . GLY A 1 101 ? -10.103 -12.589 -5.616 1.00 97.25 101 GLY A N 1
ATOM 753 C CA . GLY A 1 101 ? -10.294 -14.033 -5.493 1.00 97.25 101 GLY A CA 1
ATOM 754 C C . GLY A 1 101 ? -10.902 -14.499 -4.166 1.00 97.25 101 GLY A C 1
ATOM 755 O O . GLY A 1 101 ? -11.582 -15.523 -4.145 1.00 97.25 101 GLY A O 1
ATOM 756 N N . ASP A 1 102 ? -10.657 -13.786 -3.062 1.00 97.56 102 ASP A N 1
ATOM 757 C CA . ASP A 1 102 ? -11.206 -14.095 -1.733 1.00 97.56 102 ASP A CA 1
ATOM 758 C C . ASP A 1 102 ? -11.351 -12.824 -0.863 1.00 97.56 102 ASP A C 1
ATOM 760 O O . ASP A 1 102 ? -10.656 -12.647 0.146 1.00 97.56 102 ASP A O 1
ATOM 764 N N . PRO A 1 103 ? -12.266 -11.907 -1.232 1.00 98.06 103 PRO A N 1
ATOM 765 C CA . PRO A 1 103 ? -12.458 -10.653 -0.503 1.00 98.06 103 PRO A CA 1
ATOM 766 C C . PRO A 1 103 ? -12.922 -10.873 0.945 1.00 98.06 103 PRO A C 1
ATOM 768 O O . PRO A 1 103 ? -12.660 -10.045 1.819 1.00 98.06 103 PRO A O 1
ATOM 771 N N . GLY A 1 104 ? -13.587 -12.001 1.224 1.00 98.12 104 GLY A N 1
ATOM 772 C CA . GLY A 1 104 ? -14.031 -12.365 2.568 1.00 98.12 104 GLY A CA 1
ATOM 773 C C . GLY A 1 104 ? -12.861 -12.631 3.513 1.00 98.12 104 GLY A C 1
ATOM 774 O O . GLY A 1 104 ? -12.884 -12.174 4.659 1.00 98.12 104 GLY A O 1
ATOM 775 N N . LEU A 1 105 ? -11.817 -13.315 3.032 1.00 97.81 105 LEU A N 1
ATOM 776 C CA . LEU A 1 105 ? -10.584 -13.516 3.788 1.00 97.81 105 LEU A CA 1
ATOM 777 C C . LEU A 1 105 ? -9.884 -12.187 4.094 1.00 97.81 105 LEU A C 1
ATOM 779 O O . LEU A 1 105 ? -9.504 -11.961 5.243 1.00 97.81 105 LEU A O 1
ATOM 783 N N . ILE A 1 106 ? -9.761 -11.296 3.107 1.00 98.44 106 ILE A N 1
ATOM 784 C CA . ILE A 1 106 ? -9.130 -9.979 3.296 1.00 98.44 106 ILE A CA 1
ATOM 785 C C . ILE A 1 106 ? -9.899 -9.146 4.322 1.00 98.44 106 ILE A C 1
ATOM 787 O O . ILE A 1 106 ? -9.310 -8.647 5.283 1.00 98.44 106 ILE A O 1
ATOM 791 N N . LYS A 1 107 ? -11.231 -9.086 4.197 1.00 98.31 107 LYS A N 1
ATOM 792 C CA . LYS A 1 107 ? -12.092 -8.398 5.165 1.00 98.31 107 LYS A CA 1
ATOM 793 C C . LYS A 1 107 ? -11.898 -8.936 6.581 1.00 98.31 107 LYS A C 1
ATOM 795 O O . LYS A 1 107 ? -11.781 -8.154 7.518 1.00 98.31 107 LYS A O 1
ATOM 800 N N . LYS A 1 108 ? -11.827 -10.263 6.742 1.00 97.81 108 LYS A N 1
ATOM 801 C CA . LYS A 1 108 ? -11.612 -10.912 8.043 1.00 97.81 108 LYS A CA 1
ATOM 802 C C . LYS A 1 108 ? -10.287 -10.484 8.684 1.00 97.81 108 LYS A C 1
ATOM 804 O O . LYS A 1 108 ? -10.260 -10.256 9.891 1.00 97.81 108 LYS A O 1
ATOM 809 N N . VAL A 1 109 ? -9.210 -10.369 7.903 1.00 98.06 109 VAL A N 1
ATOM 810 C CA . VAL A 1 109 ? -7.914 -9.894 8.415 1.00 98.06 109 VAL A CA 1
ATOM 811 C C . VAL A 1 109 ? -8.017 -8.435 8.868 1.00 98.06 109 VAL A C 1
ATOM 813 O O . VAL A 1 109 ? -7.655 -8.148 10.008 1.00 98.06 109 VAL A O 1
ATOM 816 N N . HIS A 1 110 ? -8.595 -7.537 8.062 1.00 98.31 110 HIS A N 1
ATOM 817 C CA . HIS A 1 110 ? -8.806 -6.144 8.484 1.00 98.31 110 HIS A CA 1
ATOM 818 C C . HIS A 1 110 ? -9.653 -6.043 9.755 1.00 98.31 110 HIS A C 1
ATOM 820 O O . HIS A 1 110 ? -9.258 -5.363 10.699 1.00 98.31 110 HIS A O 1
ATOM 826 N N . SER A 1 111 ? -10.779 -6.762 9.828 1.00 97.44 111 SER A N 1
ATOM 827 C CA . SER A 1 111 ? -11.628 -6.780 11.026 1.00 97.44 111 SER A CA 1
ATOM 828 C C . SER A 1 111 ? -10.857 -7.216 12.272 1.00 97.44 111 SER A C 1
ATOM 830 O O . SER A 1 111 ? -11.028 -6.609 13.323 1.00 97.44 111 SER A O 1
ATOM 832 N N . SER A 1 112 ? -9.954 -8.197 12.152 1.00 96.75 112 SER A N 1
ATOM 833 C CA . SER A 1 112 ? -9.151 -8.654 13.291 1.00 96.75 112 SER A CA 1
ATOM 834 C C . SER A 1 112 ? -8.198 -7.588 13.843 1.00 96.75 112 SER A C 1
ATOM 836 O O . SER A 1 112 ? -7.980 -7.555 15.050 1.00 96.75 112 SER A O 1
ATOM 838 N N . TYR A 1 113 ? -7.672 -6.694 12.997 1.00 97.00 113 TYR A N 1
ATOM 839 C CA . TYR A 1 113 ? -6.865 -5.554 13.448 1.00 97.00 113 TYR A CA 1
ATOM 840 C C . TYR A 1 113 ? -7.730 -4.415 13.990 1.00 97.00 113 TYR A C 1
ATOM 842 O O . TYR A 1 113 ? -7.413 -3.821 15.016 1.00 97.00 113 TYR A O 1
ATOM 850 N N . ILE A 1 114 ? -8.869 -4.137 13.358 1.00 96.44 114 ILE A N 1
ATOM 851 C CA . ILE A 1 114 ? -9.808 -3.110 13.831 1.00 96.44 114 ILE A CA 1
ATOM 852 C C . ILE A 1 114 ? -10.311 -3.429 15.244 1.00 96.44 114 ILE A C 1
ATOM 854 O O . ILE A 1 114 ? -10.392 -2.536 16.086 1.00 96.44 114 ILE A O 1
ATOM 858 N N . GLU A 1 115 ? -10.572 -4.702 15.547 1.00 95.31 115 GLU A N 1
ATOM 859 C CA . GLU A 1 115 ? -10.974 -5.159 16.884 1.00 95.31 115 GLU A CA 1
ATOM 860 C C . GLU A 1 115 ? -9.928 -4.860 17.976 1.00 95.31 115 GLU A C 1
ATOM 862 O O . GLU A 1 115 ? -10.287 -4.788 19.153 1.00 95.31 115 GLU A O 1
ATOM 867 N N . THR A 1 116 ? -8.656 -4.627 17.619 1.00 94.75 116 THR A N 1
ATOM 868 C CA . THR A 1 116 ? -7.605 -4.234 18.574 1.00 94.75 116 THR A CA 1
ATOM 869 C C . THR A 1 116 ? -7.518 -2.724 18.808 1.00 94.75 116 THR A C 1
ATOM 871 O O . THR A 1 116 ? -6.699 -2.293 19.618 1.00 94.75 116 THR A O 1
ATOM 874 N N . GLY A 1 117 ? -8.350 -1.920 18.137 1.00 93.69 117 GLY A N 1
ATOM 875 C CA . GLY A 1 117 ? -8.409 -0.467 18.316 1.00 93.69 117 GLY A CA 1
ATOM 876 C C . GLY A 1 117 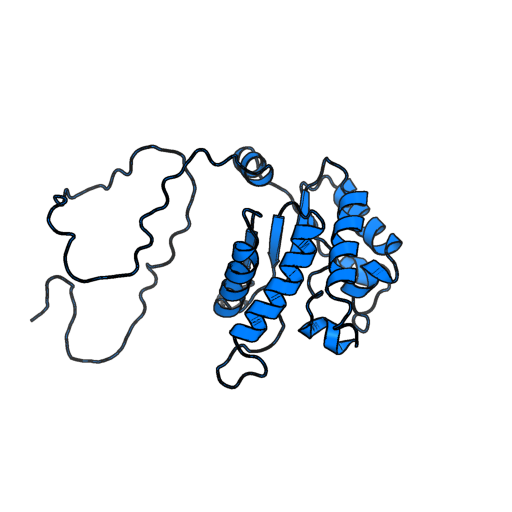? -7.339 0.311 17.547 1.00 93.69 117 GLY A C 1
ATOM 877 O O . GLY A 1 117 ? -6.797 1.274 18.084 1.00 93.69 117 GLY A O 1
ATOM 878 N N . VAL A 1 118 ? -7.013 -0.118 16.323 1.00 96.38 118 VAL A N 1
ATOM 879 C CA . VAL A 1 118 ? -6.127 0.639 15.419 1.00 96.38 118 VAL A CA 1
ATOM 880 C C . VAL A 1 118 ? -6.826 1.891 14.877 1.00 96.38 118 VAL A C 1
ATOM 882 O O . VAL A 1 118 ? -8.046 1.926 14.727 1.00 96.38 118 VAL A O 1
ATOM 885 N N . ASP A 1 119 ? -6.039 2.915 14.566 1.00 95.69 119 ASP A N 1
ATOM 886 C CA . ASP A 1 119 ? -6.495 4.194 14.016 1.00 95.69 119 ASP A CA 1
ATOM 887 C C . ASP A 1 119 ? -6.524 4.207 12.492 1.00 95.69 119 ASP A C 1
ATOM 889 O O . ASP A 1 119 ? -7.316 4.929 11.882 1.00 95.69 119 ASP A O 1
ATOM 893 N N . PHE A 1 120 ? -5.660 3.408 11.873 1.00 96.94 120 PHE A N 1
ATOM 894 C CA . PHE A 1 120 ? -5.666 3.179 10.441 1.00 96.94 120 PHE A CA 1
ATOM 895 C C . PHE A 1 120 ? -5.310 1.728 10.125 1.00 96.94 120 PHE A C 1
ATOM 897 O O . PHE A 1 120 ? -4.645 1.056 10.913 1.00 96.94 120 PHE A O 1
ATOM 904 N N .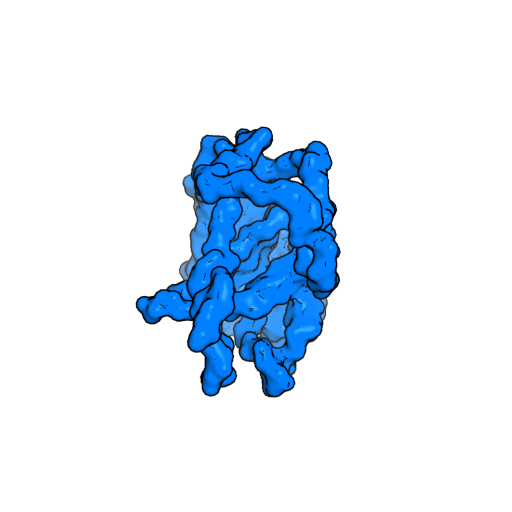 ILE A 1 121 ? -5.765 1.270 8.964 1.00 98.25 121 ILE A N 1
ATOM 905 C CA . ILE A 1 121 ? -5.394 -0.018 8.377 1.00 98.25 121 ILE A CA 1
ATOM 906 C C . ILE A 1 121 ? -4.779 0.195 7.002 1.00 98.25 121 ILE A C 1
ATOM 908 O O . ILE A 1 121 ? -5.157 1.121 6.275 1.00 98.25 121 ILE A O 1
ATOM 912 N N . GLU A 1 122 ? -3.868 -0.686 6.625 1.00 98.50 122 GLU A N 1
ATOM 913 C CA . GLU A 1 122 ? -3.266 -0.708 5.302 1.00 98.50 122 GLU A CA 1
ATOM 914 C C . GLU A 1 122 ? -4.060 -1.629 4.379 1.00 98.50 122 GLU A C 1
ATOM 916 O O . GLU A 1 122 ? -4.446 -2.740 4.732 1.00 98.50 122 GLU A O 1
ATOM 921 N N . THR A 1 123 ? -4.338 -1.168 3.167 1.00 98.75 123 THR A N 1
ATOM 922 C CA . THR A 1 123 ? -4.985 -1.985 2.133 1.00 98.75 123 THR A CA 1
ATOM 923 C C . THR A 1 123 ? -4.094 -3.157 1.717 1.00 98.75 123 THR A C 1
ATOM 925 O O . THR A 1 123 ? -2.870 -3.068 1.715 1.00 98.75 123 THR A O 1
ATOM 928 N N . ASN A 1 124 ? -4.696 -4.275 1.303 1.00 98.69 124 ASN A N 1
ATOM 929 C CA . ASN A 1 124 ? -3.954 -5.414 0.750 1.00 98.69 124 ASN A CA 1
ATOM 930 C C . ASN A 1 124 ? -3.484 -5.126 -0.693 1.00 98.69 124 ASN A C 1
ATOM 932 O O . ASN A 1 124 ? -3.992 -5.713 -1.649 1.00 98.69 124 ASN A O 1
ATOM 936 N N . THR A 1 125 ? -2.584 -4.154 -0.863 1.00 98.69 125 THR A N 1
ATOM 937 C CA . THR A 1 125 ? -2.140 -3.654 -2.178 1.00 98.69 125 THR A CA 1
ATOM 938 C C . THR A 1 125 ? -0.635 -3.405 -2.285 1.00 98.69 125 THR A C 1
ATOM 940 O O . THR A 1 125 ? -0.181 -2.855 -3.287 1.00 98.69 125 THR A O 1
ATOM 943 N N . PHE A 1 126 ? 0.168 -3.843 -1.314 1.00 98.31 126 PHE A N 1
ATOM 944 C CA . PHE A 1 126 ? 1.626 -3.667 -1.303 1.00 98.31 126 PHE A CA 1
ATOM 945 C C . PHE A 1 126 ? 2.311 -4.000 -2.640 1.00 98.31 126 PHE A C 1
ATOM 947 O O . PHE A 1 126 ? 3.259 -3.340 -3.075 1.00 98.31 126 PHE A O 1
ATOM 954 N N . GLY A 1 127 ? 1.871 -5.071 -3.299 1.00 97.19 127 GLY A N 1
ATOM 955 C CA . GLY A 1 127 ? 2.403 -5.561 -4.563 1.00 97.19 127 GLY A CA 1
ATOM 956 C C . GLY A 1 127 ? 1.519 -5.284 -5.774 1.00 97.19 127 GLY A C 1
ATOM 957 O O . GLY A 1 127 ? 1.862 -5.743 -6.863 1.00 97.19 127 GLY A O 1
ATOM 958 N N . ALA A 1 128 ? 0.421 -4.542 -5.630 1.00 98.19 128 ALA A N 1
ATOM 959 C CA . ALA A 1 128 ? -0.604 -4.361 -6.655 1.00 98.19 128 ALA A CA 1
ATOM 960 C C . ALA A 1 128 ? -0.205 -3.376 -7.773 1.00 98.19 128 ALA A C 1
ATOM 962 O O . ALA A 1 128 ? -1.025 -2.599 -8.254 1.00 98.19 128 ALA A O 1
ATOM 963 N N . ASN A 1 129 ? 1.050 -3.408 -8.220 1.00 98.06 129 ASN A N 1
ATOM 964 C CA . ASN A 1 129 ? 1.521 -2.655 -9.376 1.00 98.06 129 ASN A CA 1
ATOM 965 C C . ASN A 1 129 ? 1.730 -3.559 -10.592 1.00 98.06 129 ASN A C 1
ATOM 967 O O . ASN A 1 129 ? 1.957 -4.768 -10.479 1.00 98.06 129 ASN A O 1
ATOM 971 N N . ARG A 1 130 ? 1.714 -2.949 -11.779 1.00 96.88 130 ARG A N 1
ATOM 972 C CA . ARG A 1 130 ? 1.804 -3.653 -13.063 1.00 96.88 130 ARG A CA 1
ATOM 973 C C . ARG A 1 130 ? 3.016 -4.579 -13.169 1.00 96.88 130 ARG A C 1
ATOM 975 O O . ARG A 1 130 ? 2.894 -5.666 -13.733 1.00 96.88 130 ARG A O 1
ATOM 982 N N . LEU A 1 131 ? 4.169 -4.191 -12.613 1.00 95.75 131 LEU A N 1
ATOM 983 C CA . LEU A 1 131 ? 5.391 -4.993 -12.690 1.00 95.75 131 LEU A CA 1
ATOM 984 C C . LEU A 1 131 ? 5.299 -6.253 -11.823 1.00 95.75 131 LEU A C 1
ATOM 986 O O . LEU A 1 131 ? 5.578 -7.351 -12.307 1.00 95.75 131 LEU A O 1
ATOM 990 N N . LYS A 1 132 ? 4.878 -6.132 -10.563 1.00 95.88 132 LYS A N 1
ATOM 991 C CA . LYS A 1 132 ? 4.755 -7.283 -9.654 1.00 95.88 132 LYS A CA 1
ATOM 992 C C . LYS A 1 132 ? 3.606 -8.201 -10.067 1.00 95.88 132 LYS A C 1
ATOM 994 O O . LYS A 1 132 ? 3.801 -9.415 -10.114 1.00 95.88 132 LYS A O 1
ATOM 999 N N . LEU A 1 133 ? 2.472 -7.641 -10.489 1.00 97.25 133 LEU A N 1
ATOM 1000 C CA . LEU A 1 133 ? 1.330 -8.404 -11.001 1.00 97.25 133 LEU A CA 1
ATOM 1001 C C . LEU A 1 133 ? 1.635 -9.134 -12.318 1.00 97.25 133 LEU A C 1
ATOM 1003 O O . LEU A 1 133 ? 1.103 -10.220 -12.554 1.00 97.25 133 LEU A O 1
ATOM 1007 N N . SER A 1 134 ? 2.541 -8.612 -13.156 1.00 95.69 134 SER A N 1
ATOM 1008 C CA . SER A 1 134 ? 2.945 -9.295 -14.397 1.00 95.69 134 SER A CA 1
ATOM 1009 C C . SER A 1 134 ? 3.542 -10.686 -14.154 1.00 95.69 134 SER A C 1
ATOM 1011 O O . SER A 1 134 ? 3.325 -11.589 -14.962 1.00 95.69 134 SER A O 1
ATOM 1013 N N . ARG A 1 135 ? 4.203 -10.903 -13.005 1.00 93.94 135 ARG A N 1
ATOM 1014 C CA . ARG A 1 135 ? 4.781 -12.203 -12.611 1.00 93.94 135 ARG A CA 1
ATOM 1015 C C . ARG A 1 135 ? 3.716 -13.288 -12.414 1.00 93.94 135 ARG A C 1
ATOM 1017 O O . ARG A 1 135 ? 4.036 -14.470 -12.460 1.00 93.94 135 ARG A O 1
ATOM 1024 N N . PHE A 1 136 ? 2.462 -12.876 -12.236 1.00 95.31 136 PHE A N 1
ATOM 1025 C CA . PHE A 1 136 ? 1.297 -13.739 -12.063 1.00 95.31 136 PHE A CA 1
ATOM 1026 C C . PHE A 1 136 ? 0.335 -13.690 -13.261 1.00 95.31 136 PHE A C 1
ATOM 1028 O O . PHE A 1 136 ? -0.728 -14.298 -13.211 1.00 95.31 136 PHE A O 1
ATOM 1035 N N . GLY A 1 137 ? 0.680 -12.972 -14.338 1.00 96.69 137 GLY A N 1
ATOM 1036 C CA . GLY A 1 137 ? -0.210 -12.776 -15.488 1.00 96.69 137 GLY A CA 1
ATOM 1037 C C . GLY A 1 137 ? -1.373 -11.808 -15.229 1.00 96.69 137 GLY A C 1
ATOM 1038 O O . GLY A 1 137 ? -2.356 -11.842 -15.960 1.00 96.69 137 GLY A O 1
ATOM 1039 N N . LEU A 1 138 ? -1.262 -10.945 -14.213 1.00 97.50 138 LEU A N 1
ATOM 1040 C CA . LEU A 1 138 ? -2.331 -10.055 -13.734 1.00 97.50 138 LEU A CA 1
ATOM 1041 C C . LEU A 1 138 ? -2.055 -8.570 -14.026 1.00 97.50 138 LEU A C 1
ATOM 1043 O O . LEU A 1 138 ? -2.615 -7.687 -13.386 1.00 97.50 138 LEU A O 1
ATOM 1047 N N . SER A 1 139 ? -1.175 -8.257 -14.980 1.00 96.50 139 SER A N 1
ATOM 1048 C CA . SER A 1 139 ? -0.786 -6.870 -15.283 1.00 96.50 139 SER A CA 1
ATOM 1049 C C . SER A 1 139 ? -1.941 -5.979 -15.756 1.00 96.50 139 SER A C 1
ATOM 1051 O O . SER A 1 139 ? -1.837 -4.764 -15.635 1.00 96.50 139 SER A O 1
ATOM 1053 N N . ALA A 1 140 ? -3.025 -6.557 -16.282 1.00 97.56 140 ALA A N 1
ATOM 1054 C CA . ALA A 1 140 ? -4.232 -5.827 -16.676 1.00 97.56 140 ALA A CA 1
ATOM 1055 C C . ALA A 1 140 ? -5.193 -5.554 -15.501 1.00 97.56 140 ALA A C 1
ATOM 1057 O O . ALA A 1 140 ? -6.104 -4.744 -15.636 1.00 97.56 140 ALA A O 1
ATOM 1058 N N . GLU A 1 141 ? -4.982 -6.201 -14.352 1.00 98.31 141 GLU A N 1
ATOM 1059 C CA . GLU A 1 141 ? -5.889 -6.162 -13.199 1.00 98.31 141 GLU A CA 1
ATOM 1060 C C . GLU A 1 141 ? -5.471 -5.122 -12.146 1.00 98.31 141 GLU A C 1
ATOM 1062 O O . GLU A 1 141 ? -6.038 -5.093 -11.056 1.00 98.31 141 GLU A O 1
ATOM 1067 N N . VAL A 1 142 ? -4.490 -4.259 -12.446 1.00 98.56 142 VAL A N 1
ATOM 1068 C CA . VAL A 1 142 ? -3.951 -3.251 -11.509 1.00 98.56 142 VAL A CA 1
ATOM 1069 C C . VAL A 1 142 ? -5.075 -2.412 -10.908 1.00 98.56 142 VAL A C 1
ATOM 1071 O O . VAL A 1 142 ? -5.217 -2.346 -9.688 1.00 98.56 142 VAL A O 1
ATOM 1074 N N . GLU A 1 143 ? -5.915 -1.808 -11.748 1.00 98.62 143 GLU A N 1
ATOM 1075 C CA . GLU A 1 143 ? -7.019 -0.977 -11.271 1.00 98.62 143 GLU A CA 1
ATOM 1076 C C . GLU A 1 143 ? -8.025 -1.800 -10.452 1.00 98.62 143 GLU A C 1
ATOM 1078 O O . GLU A 1 143 ? -8.398 -1.402 -9.348 1.00 98.62 143 GLU A O 1
ATOM 1083 N N . ALA A 1 144 ? -8.434 -2.967 -10.958 1.00 98.75 144 ALA A N 1
ATOM 1084 C CA . ALA A 1 144 ? -9.434 -3.813 -10.314 1.00 98.75 144 ALA A CA 1
ATOM 1085 C C . ALA A 1 144 ? -8.987 -4.273 -8.916 1.00 98.75 144 ALA A C 1
ATOM 1087 O O . ALA A 1 144 ? -9.748 -4.147 -7.954 1.00 98.75 144 ALA A O 1
ATOM 1088 N N . ILE A 1 145 ? -7.742 -4.738 -8.789 1.00 98.88 145 ILE A N 1
ATOM 1089 C CA . ILE A 1 145 ? -7.160 -5.221 -7.532 1.00 98.88 145 ILE A CA 1
ATOM 1090 C C . ILE A 1 145 ? -7.034 -4.090 -6.506 1.00 98.88 145 ILE A C 1
ATOM 1092 O O . ILE A 1 145 ? -7.431 -4.279 -5.355 1.00 98.88 145 ILE A O 1
ATOM 1096 N N . ASN A 1 146 ? -6.517 -2.920 -6.902 1.00 98.88 146 ASN A N 1
ATOM 1097 C CA . ASN A 1 146 ? -6.347 -1.792 -5.978 1.00 98.88 146 ASN A CA 1
ATOM 1098 C C . ASN A 1 146 ? -7.694 -1.241 -5.503 1.00 98.88 146 ASN A C 1
ATOM 1100 O O . ASN A 1 146 ? -7.894 -1.036 -4.306 1.00 98.88 146 ASN A O 1
ATOM 1104 N N . ARG A 1 147 ? -8.652 -1.056 -6.422 1.00 98.88 147 ARG A N 1
ATOM 1105 C CA . ARG A 1 147 ? -9.994 -0.572 -6.070 1.00 98.88 147 ARG A CA 1
ATOM 1106 C C . ARG A 1 147 ? -10.713 -1.544 -5.140 1.00 98.88 147 ARG A C 1
ATOM 1108 O O . ARG A 1 147 ? -11.329 -1.112 -4.171 1.00 98.88 147 ARG A O 1
ATOM 1115 N N . ALA A 1 148 ? -10.622 -2.848 -5.405 1.00 98.88 148 ALA A N 1
ATOM 1116 C CA . ALA A 1 148 ? -11.180 -3.863 -4.518 1.00 98.88 148 ALA A CA 1
ATOM 1117 C C . ALA A 1 148 ? -10.524 -3.824 -3.129 1.00 98.88 148 ALA A C 1
ATOM 1119 O O . ALA A 1 148 ? -11.243 -3.833 -2.133 1.00 98.88 148 ALA A O 1
ATOM 1120 N N . GLY A 1 149 ? -9.195 -3.688 -3.054 1.00 98.88 149 GLY A N 1
ATOM 1121 C CA . GLY A 1 149 ? -8.466 -3.555 -1.789 1.00 98.88 149 GLY A CA 1
ATOM 1122 C C . GLY A 1 149 ? -8.967 -2.391 -0.932 1.00 98.88 149 GLY A C 1
ATOM 1123 O O . GLY A 1 149 ? -9.282 -2.583 0.242 1.00 98.88 149 GLY A O 1
ATOM 1124 N N . VAL A 1 150 ? -9.134 -1.205 -1.529 1.00 98.81 150 VAL A N 1
ATOM 1125 C CA . VAL A 1 150 ? -9.673 -0.024 -0.829 1.00 98.81 150 VAL A CA 1
ATOM 1126 C C . VAL A 1 150 ? -11.117 -0.241 -0.384 1.00 98.81 150 VAL A C 1
ATOM 1128 O O . VAL A 1 150 ? -11.448 0.060 0.760 1.00 98.81 150 VAL A O 1
ATOM 1131 N N . HIS A 1 151 ? -11.982 -0.786 -1.242 1.00 98.75 151 HIS A N 1
ATOM 1132 C CA . HIS A 1 151 ? -13.382 -1.010 -0.875 1.00 98.75 151 HIS A CA 1
ATOM 1133 C C . HIS A 1 151 ? -13.535 -2.025 0.264 1.00 98.75 151 HIS A C 1
ATOM 1135 O O . HIS A 1 151 ? -14.346 -1.801 1.160 1.00 98.75 151 HIS A O 1
ATOM 1141 N N . ILE A 1 152 ? -12.755 -3.110 0.262 1.00 98.75 152 ILE A N 1
ATOM 1142 C CA . ILE A 1 152 ? -12.792 -4.126 1.323 1.00 98.75 152 ILE A CA 1
ATOM 1143 C C . ILE A 1 152 ? -12.307 -3.531 2.648 1.00 98.75 152 ILE A C 1
ATOM 1145 O O . ILE A 1 152 ? -12.959 -3.713 3.678 1.00 98.75 152 ILE A O 1
ATOM 1149 N N . ALA A 1 153 ? -11.194 -2.791 2.619 1.00 98.56 153 ALA A N 1
ATOM 1150 C CA . ALA A 1 153 ? -10.679 -2.091 3.789 1.00 98.56 153 ALA A CA 1
ATOM 1151 C C . ALA A 1 153 ? -11.702 -1.077 4.321 1.00 98.56 153 ALA A C 1
ATOM 1153 O O . ALA A 1 153 ? -12.008 -1.087 5.511 1.00 98.56 153 ALA A O 1
ATOM 1154 N N . ARG A 1 154 ? -12.321 -0.274 3.445 1.00 98.19 154 ARG A N 1
ATOM 1155 C CA . ARG A 1 154 ? -13.378 0.679 3.820 1.00 98.19 154 ARG A CA 1
ATOM 1156 C C . ARG A 1 154 ? -14.602 -0.009 4.416 1.00 98.19 154 ARG A C 1
ATOM 1158 O O . ARG A 1 154 ? -15.146 0.475 5.403 1.00 98.19 154 ARG A O 1
ATOM 1165 N N . GLU A 1 155 ? -15.037 -1.132 3.849 1.00 98.00 155 GLU A N 1
ATOM 1166 C CA . GLU A 1 155 ? -16.173 -1.897 4.372 1.00 98.00 155 GLU A CA 1
ATOM 1167 C C . GLU A 1 155 ? -15.889 -2.449 5.778 1.00 98.00 155 GLU A C 1
ATOM 1169 O O . GLU A 1 155 ? -16.797 -2.524 6.604 1.00 98.00 155 GLU A O 1
ATOM 1174 N N . ALA A 1 156 ? -14.641 -2.832 6.063 1.00 97.50 156 ALA A N 1
ATOM 1175 C CA . ALA A 1 156 ? -14.227 -3.258 7.397 1.00 97.50 156 ALA A CA 1
ATOM 1176 C C . ALA A 1 156 ? -14.100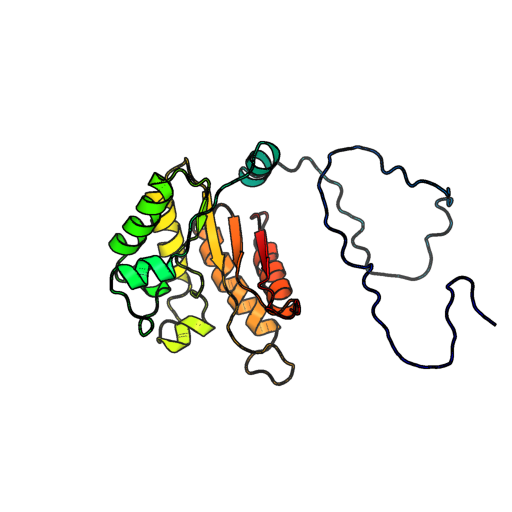 -2.073 8.373 1.00 97.50 156 ALA A C 1
ATOM 1178 O O . ALA A 1 156 ? -14.586 -2.161 9.498 1.00 97.50 156 ALA A O 1
ATOM 1179 N N . ALA A 1 157 ? -13.467 -0.982 7.936 1.00 96.25 157 ALA A N 1
ATOM 1180 C CA . ALA A 1 157 ? -13.142 0.200 8.736 1.00 96.25 157 ALA A CA 1
ATOM 1181 C C . ALA A 1 157 ? -14.361 1.060 9.106 1.00 96.25 157 ALA A C 1
ATOM 1183 O O . ALA A 1 157 ? -14.393 1.688 10.170 1.00 96.25 157 ALA A O 1
ATOM 1184 N N . GLY A 1 158 ? -15.360 1.118 8.220 1.00 94.00 158 GLY A N 1
ATOM 1185 C CA . GLY A 1 158 ? -16.431 2.103 8.308 1.00 94.00 158 GLY A CA 1
ATOM 1186 C C . GLY A 1 158 ? -15.877 3.533 8.298 1.00 94.00 158 GLY A C 1
ATOM 1187 O O . GLY A 1 158 ? -14.976 3.862 7.524 1.00 94.00 158 GLY A O 1
ATOM 1188 N N . GLU A 1 159 ? -16.421 4.371 9.180 1.00 88.31 159 GLU A N 1
ATOM 1189 C CA . GLU A 1 159 ? -16.045 5.788 9.328 1.00 88.31 159 GLU A CA 1
ATOM 1190 C C . GLU A 1 159 ? -15.036 6.034 10.465 1.00 88.31 159 GLU A C 1
ATOM 1192 O O . GLU A 1 159 ? -14.568 7.154 10.648 1.00 88.31 159 GLU A O 1
ATOM 1197 N N . ALA A 1 160 ? -14.748 5.019 11.287 1.00 87.75 160 ALA A N 1
ATOM 1198 C CA . ALA A 1 160 ? -13.982 5.189 12.524 1.00 87.75 160 ALA A CA 1
ATOM 1199 C C . ALA A 1 160 ? -12.469 5.009 12.341 1.00 87.75 160 ALA A C 1
ATOM 1201 O O . ALA A 1 160 ? -11.697 5.511 13.155 1.00 87.75 160 ALA A O 1
ATOM 120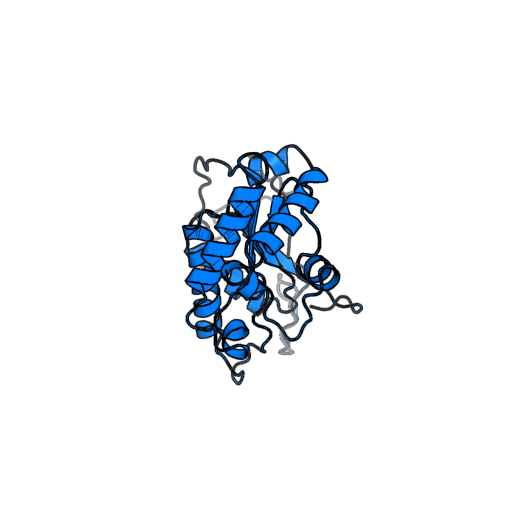2 N N . VAL A 1 161 ? -12.062 4.282 11.300 1.00 95.38 161 VAL A N 1
ATOM 1203 C CA . VAL A 1 161 ? -10.671 3.898 11.038 1.00 95.38 161 VAL A CA 1
ATOM 1204 C C . VAL A 1 161 ? -10.277 4.416 9.658 1.00 95.38 161 VAL A C 1
ATOM 1206 O O . VAL A 1 161 ? -11.047 4.302 8.701 1.00 95.38 161 VAL A O 1
ATOM 1209 N N . LEU A 1 162 ? -9.088 5.008 9.553 1.00 97.06 162 LEU A N 1
ATOM 1210 C CA . LEU A 1 162 ? -8.567 5.489 8.275 1.00 97.06 162 LEU A CA 1
ATOM 1211 C C . LEU A 1 162 ? -8.101 4.316 7.401 1.00 97.06 162 LEU A C 1
ATOM 1213 O O . LEU A 1 162 ? -7.567 3.322 7.892 1.00 97.06 162 LEU A O 1
ATOM 1217 N N . VAL A 1 163 ? -8.262 4.449 6.089 1.00 98.19 163 VAL A N 1
ATOM 1218 C CA . VAL A 1 163 ? -7.825 3.463 5.096 1.00 98.19 163 VAL A CA 1
ATOM 1219 C C . VAL A 1 163 ? -6.606 3.997 4.350 1.00 98.19 163 VAL A C 1
ATOM 1221 O O . VAL A 1 163 ? -6.721 4.939 3.564 1.00 98.19 163 VAL A O 1
ATOM 1224 N N . ALA A 1 164 ? -5.446 3.376 4.569 1.00 98.25 164 ALA A N 1
ATOM 1225 C CA . ALA A 1 164 ? -4.199 3.699 3.887 1.00 98.25 164 ALA A CA 1
ATOM 1226 C C . ALA A 1 164 ? -4.015 2.843 2.622 1.00 98.25 164 ALA A C 1
ATOM 1228 O O . ALA A 1 164 ? -4.015 1.610 2.664 1.00 98.25 164 ALA A O 1
ATOM 1229 N N . GLY A 1 165 ? -3.841 3.495 1.473 1.00 98.56 165 GLY A N 1
ATOM 1230 C CA . GLY A 1 165 ? -3.438 2.857 0.223 1.00 98.56 165 GLY A CA 1
ATOM 1231 C C . GLY A 1 165 ? -1.982 2.397 0.303 1.00 98.56 165 GLY A C 1
ATOM 1232 O O . GLY A 1 165 ? -1.095 3.245 0.235 1.00 98.56 165 GLY A O 1
ATOM 1233 N N . SER A 1 166 ? -1.733 1.095 0.454 1.00 98.62 166 SER A N 1
ATOM 1234 C CA . SER A 1 166 ? -0.384 0.536 0.590 1.00 98.62 166 SER A CA 1
ATOM 1235 C C . SER A 1 166 ? 0.272 0.380 -0.777 1.00 98.62 166 SER A C 1
ATOM 1237 O O . SER A 1 166 ? -0.320 -0.165 -1.717 1.00 98.62 166 SER A O 1
ATOM 1239 N N . MET A 1 167 ? 1.505 0.868 -0.887 1.00 98.62 167 MET A N 1
ATOM 1240 C CA . MET A 1 167 ? 2.343 0.759 -2.072 1.00 98.62 167 MET A CA 1
ATOM 1241 C C . MET A 1 167 ? 3.769 0.396 -1.657 1.00 98.62 167 MET A C 1
ATOM 1243 O O . MET A 1 167 ? 4.436 1.169 -0.975 1.00 98.62 167 MET A O 1
ATOM 1247 N N . GLY A 1 168 ? 4.251 -0.761 -2.104 1.00 97.69 168 GLY A N 1
ATOM 1248 C CA . GLY A 1 168 ? 5.636 -1.185 -1.910 1.00 97.69 168 GLY A CA 1
ATOM 1249 C C . GLY A 1 168 ? 6.547 -0.868 -3.103 1.00 97.69 168 GLY A C 1
ATOM 1250 O O . GLY A 1 168 ? 6.068 -0.468 -4.171 1.00 97.69 168 GLY A O 1
ATOM 1251 N N . PRO A 1 169 ? 7.861 -1.130 -2.979 1.00 96.81 169 PRO A N 1
ATOM 1252 C CA . PRO A 1 169 ? 8.806 -0.979 -4.082 1.00 96.81 169 PRO A CA 1
ATOM 1253 C C . PRO A 1 169 ? 8.501 -1.950 -5.232 1.00 96.81 169 PRO A C 1
ATOM 1255 O O . PRO A 1 169 ? 7.898 -3.022 -5.052 1.00 96.81 169 PRO A O 1
ATOM 1258 N N . LEU A 1 170 ? 8.984 -1.615 -6.429 1.00 94.94 170 LEU A N 1
ATOM 1259 C CA . LEU A 1 170 ? 8.834 -2.410 -7.652 1.00 94.94 170 LEU A CA 1
ATOM 1260 C C . LEU A 1 170 ? 9.640 -3.714 -7.591 1.00 94.94 170 LEU A C 1
ATOM 1262 O O . LEU A 1 170 ? 9.338 -4.673 -8.309 1.00 94.94 170 LEU A O 1
ATOM 1266 N N . GLY A 1 171 ? 10.639 -3.778 -6.705 1.00 86.56 171 GLY A N 1
ATOM 1267 C CA . GLY A 1 171 ? 11.488 -4.954 -6.522 1.00 86.56 171 GLY A CA 1
ATOM 1268 C C . GLY A 1 171 ? 12.382 -5.199 -7.735 1.00 86.56 171 GLY A C 1
ATOM 1269 O O . GLY A 1 171 ? 12.551 -6.347 -8.163 1.00 86.56 171 GLY A O 1
ATOM 1270 N N . THR A 1 172 ? 12.880 -4.113 -8.328 1.00 83.81 172 THR A N 1
ATOM 1271 C CA . THR A 1 172 ? 13.809 -4.118 -9.454 1.00 83.81 172 THR A CA 1
ATOM 1272 C C . THR A 1 172 ? 14.759 -2.925 -9.371 1.00 83.81 172 THR A C 1
ATOM 1274 O O . THR A 1 172 ? 14.413 -1.898 -8.797 1.00 83.81 172 THR A O 1
ATOM 1277 N N . GLU A 1 173 ? 15.961 -3.062 -9.925 1.00 77.81 173 GLU A N 1
ATOM 1278 C CA . GLU A 1 173 ? 16.968 -2.003 -9.884 1.00 77.81 173 GLU A CA 1
ATOM 1279 C C . GLU A 1 173 ? 16.644 -0.885 -10.885 1.00 77.81 173 GLU A C 1
ATOM 1281 O O . GLU A 1 173 ? 16.545 -1.122 -12.091 1.00 77.81 173 GLU A O 1
ATOM 1286 N N . LEU A 1 174 ? 16.542 0.350 -10.392 1.00 77.81 174 LEU A N 1
ATOM 1287 C CA . LEU A 1 174 ? 16.379 1.549 -11.213 1.00 77.81 174 LEU A CA 1
ATOM 1288 C C . LEU A 1 174 ? 17.748 2.116 -11.606 1.00 77.81 174 LEU A C 1
ATOM 1290 O O . LEU A 1 174 ? 18.228 3.080 -11.022 1.00 77.81 174 LEU A O 1
ATOM 1294 N N . THR A 1 175 ? 18.407 1.510 -12.592 1.00 71.44 175 THR A N 1
ATOM 1295 C CA . THR A 1 175 ? 19.677 2.031 -13.131 1.00 71.44 175 THR A CA 1
ATOM 1296 C C . THR A 1 175 ? 19.529 2.443 -14.593 1.00 71.44 175 THR A C 1
ATOM 1298 O O . THR A 1 175 ? 18.585 2.047 -15.272 1.00 71.44 175 THR A O 1
ATOM 1301 N N . ALA A 1 176 ? 20.486 3.212 -15.127 1.00 66.50 176 ALA A N 1
ATOM 1302 C CA . ALA A 1 176 ? 20.491 3.610 -16.544 1.00 66.50 176 ALA A CA 1
ATOM 1303 C C . ALA A 1 176 ? 20.506 2.415 -17.525 1.00 66.50 176 ALA A C 1
ATOM 1305 O O . ALA A 1 176 ? 20.140 2.561 -18.690 1.00 66.50 176 ALA A O 1
ATOM 1306 N N . HIS 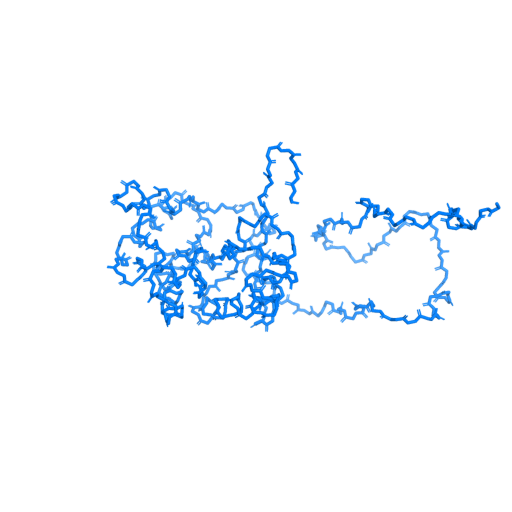A 1 177 ? 20.931 1.241 -17.051 1.00 70.75 177 HIS A N 1
ATOM 1307 C CA . HIS A 1 177 ? 20.909 -0.029 -17.780 1.00 70.75 177 HIS A CA 1
ATOM 1308 C C . HIS A 1 177 ? 19.976 -1.059 -17.126 1.00 70.75 177 HIS A C 1
ATOM 1310 O O . HIS A 1 177 ? 20.051 -2.247 -17.437 1.00 70.75 177 HIS A O 1
ATOM 1316 N N . GLY A 1 178 ? 19.132 -0.606 -16.198 1.00 74.88 178 GLY A N 1
ATOM 1317 C CA . GLY A 1 178 ? 18.169 -1.427 -15.490 1.00 74.88 178 GLY A CA 1
ATOM 1318 C C . GLY A 1 178 ? 17.052 -1.902 -16.417 1.00 74.88 178 GLY A C 1
ATOM 1319 O O . GLY A 1 178 ? 16.887 -1.392 -17.528 1.00 74.88 178 GLY A O 1
ATOM 1320 N N . PRO A 1 179 ? 16.265 -2.893 -15.975 1.00 80.44 179 PRO A N 1
ATOM 1321 C CA . PRO A 1 179 ? 15.187 -3.460 -16.779 1.00 80.44 179 PRO A CA 1
ATOM 1322 C C . PRO A 1 179 ? 14.030 -2.481 -17.009 1.00 80.44 179 PRO A C 1
ATOM 1324 O O . PRO A 1 179 ? 13.230 -2.715 -17.912 1.00 80.44 179 PRO A O 1
ATOM 1327 N N . ILE A 1 180 ? 13.937 -1.416 -16.207 1.00 89.81 180 ILE A N 1
ATOM 1328 C CA . ILE A 1 180 ? 12.988 -0.318 -16.384 1.00 89.81 180 ILE A CA 1
ATOM 1329 C C . ILE A 1 180 ? 13.681 1.025 -16.156 1.00 89.81 180 ILE A C 1
ATOM 1331 O O . ILE A 1 180 ? 14.613 1.151 -15.361 1.00 89.81 180 ILE A O 1
ATOM 1335 N N . THR A 1 181 ? 13.191 2.044 -16.845 1.00 91.56 181 THR A N 1
ATOM 1336 C CA . THR A 1 181 ? 13.615 3.435 -16.679 1.00 91.56 181 THR A CA 1
ATOM 1337 C C . THR A 1 181 ? 12.905 4.101 -15.498 1.00 91.56 181 THR A C 1
ATOM 1339 O O . THR A 1 181 ? 11.807 3.703 -15.106 1.00 91.56 181 THR A O 1
ATOM 1342 N N . ALA A 1 182 ? 13.475 5.191 -14.972 1.00 91.19 182 ALA A N 1
ATOM 1343 C CA . ALA A 1 182 ? 12.814 6.016 -13.953 1.00 91.19 182 ALA A CA 1
ATOM 1344 C C . ALA A 1 182 ? 11.443 6.548 -14.419 1.00 91.19 182 ALA A C 1
ATOM 1346 O O . ALA A 1 182 ? 10.503 6.643 -13.631 1.00 91.19 182 ALA A O 1
ATOM 1347 N N . GLN A 1 183 ? 11.304 6.845 -15.717 1.00 92.69 183 GLN A N 1
ATOM 1348 C CA . GLN A 1 183 ? 10.038 7.288 -16.299 1.00 92.69 183 GLN A CA 1
ATOM 1349 C C . GLN A 1 183 ? 8.980 6.176 -16.290 1.00 92.69 183 GLN A C 1
ATOM 1351 O O . GLN A 1 183 ? 7.818 6.438 -15.984 1.00 92.69 183 GLN A O 1
ATOM 1356 N N . GLU A 1 184 ? 9.364 4.938 -16.602 1.00 94.44 184 GLU A N 1
ATOM 1357 C CA . GLU A 1 184 ? 8.463 3.783 -16.516 1.00 94.44 184 GLU A CA 1
ATOM 1358 C C . GLU A 1 184 ? 8.092 3.471 -15.065 1.00 94.44 184 GLU A C 1
ATOM 1360 O O . GLU A 1 184 ? 6.923 3.211 -14.784 1.00 94.44 184 GLU A O 1
ATOM 1365 N N . ALA A 1 185 ? 9.048 3.562 -14.135 1.00 95.88 185 ALA A N 1
ATOM 1366 C CA . ALA A 1 185 ? 8.785 3.415 -12.705 1.00 95.88 185 ALA A CA 1
ATOM 1367 C C . ALA A 1 185 ? 7.749 4.440 -12.221 1.00 95.88 185 ALA A C 1
ATOM 1369 O O . ALA A 1 185 ? 6.758 4.062 -11.595 1.00 95.88 185 ALA A O 1
ATOM 1370 N N . ARG A 1 186 ? 7.909 5.717 -12.601 1.00 96.62 186 ARG A N 1
ATOM 1371 C CA . ARG A 1 186 ? 6.938 6.782 -12.307 1.00 96.62 186 ARG A CA 1
ATOM 1372 C C . ARG A 1 186 ? 5.541 6.429 -12.812 1.00 96.62 186 ARG A C 1
ATOM 1374 O O . ARG A 1 186 ? 4.583 6.555 -12.061 1.00 96.62 186 ARG A O 1
ATOM 1381 N N . GLN A 1 187 ? 5.424 5.961 -14.056 1.00 97.62 187 GLN A N 1
ATOM 1382 C CA . GLN A 1 187 ? 4.135 5.569 -14.638 1.00 97.62 187 GLN A CA 1
ATOM 1383 C C . GLN A 1 187 ? 3.487 4.400 -13.888 1.00 97.62 187 GLN A C 1
ATOM 1385 O O . GLN A 1 187 ? 2.274 4.397 -13.701 1.00 97.62 187 GLN A O 1
ATOM 1390 N N . ILE A 1 188 ? 4.280 3.416 -13.455 1.00 98.12 188 ILE A N 1
ATOM 1391 C CA . ILE A 1 188 ? 3.787 2.260 -12.694 1.00 98.12 188 ILE A CA 1
ATOM 1392 C C . ILE A 1 188 ? 3.273 2.695 -11.312 1.00 98.12 188 ILE A C 1
ATOM 1394 O O . ILE A 1 188 ? 2.195 2.264 -10.904 1.00 98.12 188 ILE A O 1
ATOM 1398 N N . PHE A 1 189 ? 4.004 3.563 -10.606 1.00 98.50 189 PHE A N 1
ATOM 1399 C CA . PHE A 1 189 ? 3.543 4.107 -9.325 1.00 98.50 189 PHE A CA 1
ATOM 1400 C C . PHE A 1 189 ? 2.312 5.000 -9.489 1.00 98.50 189 PHE A C 1
ATOM 1402 O O . PHE A 1 189 ? 1.377 4.892 -8.702 1.00 98.50 189 PHE A O 1
ATOM 1409 N N . GLU A 1 190 ? 2.276 5.842 -10.523 1.00 98.44 190 GLU A N 1
ATOM 1410 C CA . GLU A 1 190 ? 1.139 6.720 -10.807 1.00 98.44 190 GLU A CA 1
ATOM 1411 C C . GLU A 1 190 ? -0.135 5.919 -11.105 1.00 98.44 190 GLU A C 1
ATOM 1413 O O . GLU A 1 190 ? -1.205 6.264 -10.609 1.00 98.44 190 GLU A O 1
ATOM 1418 N N . GLU A 1 191 ? -0.031 4.834 -11.878 1.00 98.62 191 GLU A N 1
ATOM 1419 C CA . GLU A 1 191 ? -1.141 3.920 -12.176 1.00 98.62 191 GLU A CA 1
ATOM 1420 C C . GLU A 1 191 ? -1.742 3.329 -10.893 1.00 98.62 191 GLU A C 1
ATOM 1422 O O . GLU A 1 191 ? -2.957 3.399 -10.686 1.00 98.62 191 GLU A O 1
ATOM 1427 N N . GLN A 1 192 ? -0.891 2.808 -10.004 1.00 98.75 192 GLN A N 1
ATOM 1428 C CA . GLN A 1 192 ? -1.329 2.242 -8.731 1.00 98.75 192 GLN A CA 1
ATOM 1429 C C . GLN A 1 192 ? -1.926 3.312 -7.804 1.00 98.75 192 GLN A C 1
ATOM 1431 O O . GLN A 1 192 ? -3.053 3.160 -7.327 1.00 98.75 192 GLN A O 1
ATOM 1436 N N . ALA A 1 193 ? -1.204 4.413 -7.578 1.00 98.69 193 ALA A N 1
ATOM 1437 C CA . ALA A 1 193 ? -1.638 5.499 -6.703 1.00 98.69 193 ALA A CA 1
ATOM 1438 C C . ALA A 1 193 ? -2.977 6.088 -7.165 1.00 98.69 193 ALA A C 1
ATOM 1440 O O . ALA A 1 193 ? -3.869 6.327 -6.354 1.00 98.69 193 ALA A O 1
ATOM 1441 N N . ARG A 1 194 ? -3.167 6.255 -8.480 1.00 98.62 194 ARG A N 1
ATOM 1442 C CA . ARG A 1 194 ? -4.420 6.748 -9.062 1.00 98.62 194 ARG A CA 1
ATOM 1443 C C . ARG A 1 194 ? -5.589 5.827 -8.742 1.00 98.62 194 ARG A C 1
ATOM 1445 O O . ARG A 1 194 ? -6.642 6.332 -8.358 1.00 98.62 194 ARG A O 1
ATOM 1452 N N . ALA A 1 195 ? -5.411 4.512 -8.862 1.00 98.69 195 ALA A N 1
ATOM 1453 C CA . ALA A 1 195 ? -6.456 3.547 -8.532 1.00 98.69 195 ALA A CA 1
ATOM 1454 C C . ALA A 1 195 ? -6.841 3.599 -7.041 1.00 98.69 195 ALA A C 1
ATOM 1456 O O . ALA A 1 195 ? -8.028 3.561 -6.718 1.00 98.69 195 ALA A O 1
ATOM 1457 N N . LEU A 1 196 ? -5.858 3.747 -6.146 1.00 98.69 196 LEU A N 1
ATOM 1458 C CA . LEU A 1 196 ? -6.076 3.862 -4.699 1.00 98.69 196 LEU A CA 1
ATOM 1459 C C . LEU A 1 196 ? -6.805 5.163 -4.324 1.00 98.69 196 LEU A C 1
ATOM 1461 O O . LEU A 1 196 ? -7.817 5.135 -3.622 1.00 98.69 196 LEU A O 1
ATOM 1465 N N . VAL A 1 197 ? -6.336 6.302 -4.844 1.00 97.94 197 VAL A N 1
ATOM 1466 C CA . VAL A 1 197 ? -6.928 7.626 -4.590 1.00 97.94 197 VAL A CA 1
ATOM 1467 C C . VAL A 1 197 ? -8.360 7.694 -5.117 1.00 97.94 197 VAL A C 1
ATOM 1469 O O . VAL A 1 197 ? -9.264 8.118 -4.403 1.00 97.94 197 VAL A O 1
ATOM 1472 N N . GLN A 1 198 ? -8.603 7.233 -6.347 1.00 97.75 198 GLN A N 1
ATOM 1473 C CA . GLN A 1 198 ? -9.944 7.247 -6.941 1.00 97.75 198 GLN A CA 1
ATOM 1474 C C . GLN A 1 198 ? -10.929 6.311 -6.231 1.00 97.75 198 GLN A C 1
ATOM 1476 O O . GLN A 1 198 ? -12.136 6.545 -6.295 1.00 97.75 198 GLN A O 1
ATOM 1481 N N . ALA A 1 199 ? -10.440 5.268 -5.557 1.00 97.94 199 ALA A N 1
ATOM 1482 C CA . ALA A 1 199 ? -11.267 4.379 -4.746 1.00 97.94 199 ALA A CA 1
ATOM 1483 C C . ALA A 1 199 ? -11.600 4.943 -3.353 1.00 97.94 199 ALA A C 1
ATOM 1485 O O . ALA A 1 199 ? -12.443 4.372 -2.663 1.00 97.94 199 ALA A O 1
ATOM 1486 N N . GLY A 1 200 ? -10.978 6.055 -2.943 1.00 96.31 200 GLY A N 1
ATOM 1487 C CA . GLY A 1 200 ? -11.261 6.719 -1.668 1.00 96.31 200 GLY A CA 1
ATOM 1488 C C . GLY A 1 200 ? -10.382 6.271 -0.498 1.00 96.31 200 GLY A C 1
ATOM 1489 O O . GLY A 1 200 ? -10.867 6.211 0.634 1.00 96.31 200 GLY A O 1
ATOM 1490 N N . ALA A 1 201 ? -9.110 5.944 -0.755 1.00 97.25 201 ALA A N 1
ATOM 1491 C CA . ALA A 1 201 ? -8.110 5.858 0.310 1.00 97.25 201 ALA A CA 1
ATOM 1492 C C . ALA A 1 201 ? -7.942 7.231 0.994 1.00 97.25 201 ALA A C 1
ATOM 1494 O O . ALA A 1 201 ? -7.894 8.259 0.316 1.00 97.25 201 ALA A O 1
ATOM 1495 N N . ASP A 1 202 ? -7.843 7.252 2.326 1.00 96.19 202 ASP A N 1
ATOM 1496 C CA . ASP A 1 202 ? -7.702 8.494 3.107 1.00 96.19 202 ASP A CA 1
ATOM 1497 C C . ASP A 1 202 ? -6.280 9.064 3.042 1.00 96.19 202 ASP A C 1
ATOM 1499 O O . ASP A 1 202 ? -6.066 10.264 3.216 1.00 96.19 202 ASP A O 1
ATOM 1503 N N . LEU A 1 203 ? -5.307 8.183 2.821 1.00 96.38 203 LEU A N 1
ATOM 1504 C CA . LEU A 1 203 ? -3.890 8.475 2.670 1.00 96.38 203 LEU A CA 1
ATOM 1505 C C . LEU A 1 203 ? -3.231 7.393 1.812 1.00 96.38 203 LEU A C 1
ATOM 1507 O O . LEU A 1 203 ? -3.776 6.300 1.646 1.00 96.38 203 LEU A O 1
ATOM 1511 N N . LEU A 1 204 ? -2.036 7.676 1.311 1.00 98.31 204 LEU A N 1
ATOM 1512 C CA . LEU A 1 204 ? -1.148 6.684 0.714 1.00 98.31 204 LEU A CA 1
ATOM 1513 C C . LEU A 1 204 ? 0.008 6.400 1.668 1.00 98.31 204 LEU A C 1
ATOM 1515 O O . LEU A 1 204 ? 0.567 7.326 2.261 1.00 98.31 204 LEU A O 1
ATOM 1519 N N . ILE A 1 205 ? 0.385 5.132 1.789 1.00 97.88 205 ILE A N 1
ATOM 1520 C CA . ILE A 1 205 ? 1.574 4.709 2.518 1.00 97.88 205 ILE A CA 1
ATOM 1521 C C . ILE A 1 205 ? 2.539 4.023 1.551 1.00 97.88 205 ILE A C 1
ATOM 1523 O O . ILE A 1 205 ? 2.243 2.989 0.956 1.00 97.88 205 ILE A O 1
ATOM 1527 N N . LEU A 1 206 ? 3.682 4.671 1.342 1.00 98.31 206 LEU A N 1
ATOM 1528 C CA . LEU A 1 206 ? 4.792 4.169 0.546 1.00 98.31 206 LEU A CA 1
ATOM 1529 C C . LEU A 1 206 ? 5.721 3.430 1.501 1.00 98.31 206 LEU A C 1
ATOM 1531 O O . LEU A 1 206 ? 6.505 4.054 2.218 1.00 98.31 206 LEU A O 1
ATOM 1535 N N . GLU A 1 207 ? 5.582 2.114 1.556 1.00 96.31 207 GLU A N 1
ATOM 1536 C CA . GLU A 1 207 ? 6.175 1.293 2.606 1.00 96.31 207 GLU A CA 1
ATOM 1537 C C . GLU A 1 207 ? 7.307 0.390 2.108 1.00 96.31 207 GLU A C 1
ATOM 1539 O O . GLU A 1 207 ? 7.355 -0.047 0.959 1.00 96.31 207 GLU A O 1
ATOM 1544 N N . THR A 1 208 ? 8.234 0.084 3.014 1.00 94.69 208 THR A N 1
ATOM 1545 C CA . THR A 1 208 ? 9.308 -0.897 2.797 1.00 94.69 208 THR A CA 1
ATOM 1546 C C . THR A 1 208 ? 10.242 -0.577 1.611 1.00 94.69 208 THR A C 1
ATOM 1548 O O . THR A 1 208 ? 10.752 -1.472 0.937 1.00 94.69 208 THR A O 1
ATOM 1551 N N . PHE A 1 209 ? 10.507 0.705 1.333 1.00 95.12 209 PHE A N 1
ATOM 1552 C CA . PHE A 1 209 ? 11.492 1.097 0.318 1.00 95.12 209 PHE A CA 1
ATOM 1553 C C . PHE A 1 209 ? 12.912 1.016 0.882 1.00 95.12 209 PHE A C 1
ATOM 1555 O O . PHE A 1 209 ? 13.205 1.597 1.923 1.00 95.12 209 PHE A O 1
ATOM 1562 N N . SER A 1 210 ? 13.820 0.337 0.184 1.00 91.12 210 SER A N 1
ATOM 1563 C CA . SER A 1 210 ? 15.252 0.367 0.514 1.00 91.12 210 SER A CA 1
ATOM 1564 C C . SER A 1 210 ? 16.011 1.417 -0.297 1.00 91.12 210 SER A C 1
ATOM 1566 O O . SER A 1 210 ? 17.018 1.929 0.160 1.00 91.12 210 SER A O 1
ATOM 1568 N N . ASN A 1 211 ? 15.520 1.779 -1.486 1.00 90.75 211 ASN A N 1
ATOM 1569 C CA . ASN A 1 211 ? 16.180 2.730 -2.374 1.00 90.75 211 ASN A CA 1
ATOM 1570 C C . ASN A 1 211 ? 15.513 4.117 -2.309 1.00 90.75 211 ASN A C 1
ATOM 1572 O O . ASN A 1 211 ? 14.329 4.266 -2.615 1.00 90.75 211 ASN A O 1
ATOM 1576 N N . THR A 1 212 ? 16.290 5.143 -1.949 1.00 91.75 212 THR A N 1
ATOM 1577 C CA . THR A 1 212 ? 15.811 6.532 -1.830 1.00 91.75 212 THR A CA 1
ATOM 1578 C C . THR A 1 212 ? 15.324 7.118 -3.156 1.00 91.75 212 THR A C 1
ATOM 1580 O O . THR A 1 212 ? 14.327 7.835 -3.174 1.00 91.75 212 THR A O 1
ATOM 1583 N N . GLU A 1 213 ? 16.003 6.835 -4.270 1.00 92.12 213 GLU A N 1
ATOM 1584 C CA . GLU A 1 213 ? 15.616 7.355 -5.589 1.00 92.12 213 GLU A CA 1
ATOM 1585 C C . GLU A 1 213 ? 14.275 6.765 -6.039 1.00 92.12 213 GLU A C 1
ATOM 1587 O O . GLU A 1 213 ? 13.400 7.495 -6.503 1.00 92.12 213 GLU A O 1
ATOM 1592 N N . GLU A 1 214 ? 14.075 5.461 -5.834 1.00 95.00 214 GLU A N 1
ATOM 1593 C CA . GLU A 1 214 ? 12.803 4.784 -6.098 1.00 95.00 214 GLU A CA 1
ATOM 1594 C C . GLU A 1 214 ? 11.667 5.369 -5.246 1.00 95.00 214 GLU A C 1
ATOM 1596 O O . GLU A 1 214 ? 10.588 5.653 -5.772 1.00 95.00 214 GLU A O 1
ATOM 1601 N N . LEU A 1 215 ? 11.920 5.614 -3.955 1.00 96.50 215 LEU A N 1
ATOM 1602 C CA . LEU A 1 215 ? 10.938 6.227 -3.061 1.00 96.50 215 LEU A CA 1
ATOM 1603 C C . LEU A 1 215 ? 10.569 7.649 -3.505 1.00 96.50 215 LEU A C 1
ATOM 1605 O O . LEU A 1 215 ? 9.389 7.991 -3.530 1.00 96.50 215 LEU A O 1
ATOM 1609 N N . LEU A 1 216 ? 11.544 8.476 -3.893 1.00 96.38 216 LEU A N 1
ATOM 1610 C CA . LEU A 1 216 ? 11.280 9.829 -4.395 1.00 96.38 216 LEU A CA 1
ATOM 1611 C C . LEU A 1 216 ? 10.426 9.804 -5.669 1.00 96.38 216 LEU A C 1
ATOM 1613 O O . LEU A 1 216 ? 9.481 10.583 -5.781 1.00 96.38 216 LEU A O 1
ATOM 1617 N N . ILE A 1 217 ? 10.690 8.872 -6.589 1.00 96.69 217 ILE A N 1
ATOM 1618 C CA . ILE A 1 217 ? 9.864 8.684 -7.792 1.00 96.69 217 ILE A CA 1
ATOM 1619 C C . ILE A 1 217 ? 8.422 8.315 -7.412 1.00 96.69 217 ILE A C 1
ATOM 1621 O O . ILE A 1 217 ? 7.481 8.858 -7.997 1.00 96.69 217 ILE A O 1
ATOM 1625 N N . ALA A 1 218 ? 8.233 7.425 -6.433 1.00 97.62 218 ALA A N 1
ATOM 1626 C CA . ALA A 1 218 ? 6.909 7.043 -5.946 1.00 97.62 218 ALA A CA 1
ATOM 1627 C C . ALA A 1 218 ? 6.168 8.224 -5.290 1.00 97.62 218 ALA A C 1
ATOM 1629 O O . ALA A 1 218 ? 4.991 8.447 -5.586 1.00 97.62 218 ALA A O 1
ATOM 1630 N N . ILE A 1 219 ? 6.860 9.026 -4.469 1.00 97.62 219 ILE A N 1
ATOM 1631 C CA . ILE A 1 219 ? 6.314 10.249 -3.854 1.00 97.62 219 ILE A CA 1
ATOM 1632 C C . ILE A 1 219 ? 5.871 11.234 -4.937 1.00 97.62 219 ILE A C 1
ATOM 1634 O O . ILE A 1 219 ? 4.752 11.735 -4.886 1.00 97.62 219 ILE A O 1
ATOM 1638 N N . GLU A 1 220 ? 6.716 11.505 -5.932 1.00 96.44 220 GLU A N 1
ATOM 1639 C CA . GLU A 1 220 ? 6.389 12.440 -7.012 1.00 96.44 220 GLU A CA 1
ATOM 1640 C C . GLU A 1 220 ? 5.216 11.965 -7.877 1.00 96.44 220 GLU A C 1
ATOM 1642 O O . GLU A 1 220 ? 4.421 12.784 -8.347 1.00 96.44 220 GLU A O 1
ATOM 1647 N N . ALA A 1 221 ? 5.109 10.655 -8.113 1.00 96.19 221 ALA A N 1
ATOM 1648 C CA . ALA A 1 221 ? 3.990 10.064 -8.835 1.00 96.19 221 ALA A CA 1
ATOM 1649 C C . ALA A 1 221 ? 2.674 10.238 -8.061 1.00 96.19 221 ALA A C 1
ATOM 1651 O O . ALA A 1 221 ? 1.677 10.671 -8.637 1.00 96.19 221 ALA A O 1
ATOM 1652 N N . ALA A 1 222 ? 2.686 9.962 -6.754 1.00 95.19 222 ALA A N 1
ATOM 1653 C CA . ALA A 1 222 ? 1.528 10.105 -5.878 1.00 95.19 222 ALA A CA 1
ATOM 1654 C C . ALA A 1 222 ? 1.111 11.574 -5.677 1.00 95.19 222 ALA A C 1
ATOM 1656 O O . ALA A 1 222 ? -0.062 11.910 -5.836 1.00 95.19 222 ALA A O 1
ATOM 1657 N N . ALA A 1 223 ? 2.065 12.470 -5.407 1.00 92.69 223 ALA A N 1
ATOM 1658 C CA . ALA A 1 223 ? 1.810 13.897 -5.188 1.00 92.69 223 ALA A CA 1
ATOM 1659 C C . ALA A 1 223 ? 1.236 14.599 -6.432 1.00 92.69 223 ALA A C 1
ATOM 1661 O O . ALA A 1 223 ? 0.528 15.598 -6.322 1.00 92.69 223 ALA A O 1
ATOM 1662 N N . GLY A 1 224 ? 1.491 14.062 -7.631 1.00 91.25 224 GLY A N 1
ATOM 1663 C CA . GLY A 1 224 ? 0.900 14.555 -8.877 1.00 91.25 224 GLY A CA 1
ATOM 1664 C C . GLY A 1 224 ? -0.616 14.339 -9.001 1.00 91.25 224 GLY A C 1
ATOM 1665 O O . GLY A 1 224 ? -1.218 14.852 -9.944 1.00 91.25 224 GLY A O 1
ATOM 1666 N N . LEU A 1 225 ? -1.240 13.585 -8.087 1.00 91.75 225 LEU A N 1
ATOM 1667 C CA . LEU A 1 225 ? -2.659 13.211 -8.146 1.00 91.75 225 LEU A CA 1
ATOM 1668 C C . LEU A 1 225 ? -3.581 14.104 -7.300 1.00 91.75 225 LEU A C 1
ATOM 1670 O O . LEU A 1 225 ? -4.800 13.971 -7.411 1.00 91.75 225 LEU A O 1
ATOM 1674 N N . GLY A 1 226 ? -3.027 15.016 -6.497 1.00 86.88 226 GLY A N 1
ATOM 1675 C CA . GLY A 1 226 ? -3.775 15.961 -5.665 1.00 86.88 226 GLY A CA 1
ATOM 1676 C C . GLY A 1 226 ? -3.285 15.994 -4.219 1.00 86.88 226 GLY A C 1
ATOM 1677 O O . GLY A 1 226 ? -2.191 15.531 -3.914 1.00 86.88 226 GLY A O 1
ATOM 1678 N N . ASP A 1 227 ? -4.123 16.512 -3.322 1.00 86.31 227 ASP A N 1
ATOM 1679 C CA . ASP A 1 227 ? -3.778 16.764 -1.913 1.00 86.31 227 ASP A CA 1
ATOM 1680 C C . ASP A 1 227 ? -3.922 15.522 -1.005 1.00 86.31 227 ASP A C 1
ATOM 1682 O O . ASP A 1 227 ? -4.222 15.644 0.184 1.00 86.31 227 ASP A O 1
ATOM 1686 N N . VAL A 1 228 ? -3.761 14.308 -1.549 1.00 88.88 228 VAL A N 1
ATOM 1687 C CA . VAL A 1 228 ? -3.810 13.084 -0.732 1.00 88.88 228 VAL A CA 1
ATOM 1688 C C . VAL A 1 228 ? -2.590 13.045 0.201 1.00 88.88 228 VAL A C 1
ATOM 1690 O O . VAL A 1 228 ? -1.463 13.208 -0.273 1.00 88.88 228 VAL A O 1
ATOM 1693 N N . PRO A 1 229 ? -2.762 12.830 1.520 1.00 94.44 229 PRO A N 1
ATOM 1694 C CA . PRO A 1 229 ? -1.629 12.683 2.425 1.00 94.44 229 PRO A CA 1
ATOM 1695 C C . PRO A 1 229 ? -0.762 11.476 2.052 1.00 94.44 229 PRO A C 1
ATOM 1697 O O . PRO A 1 229 ? -1.283 10.403 1.747 1.00 94.44 229 PRO A O 1
ATOM 1700 N N . ILE A 1 230 ? 0.561 11.641 2.115 1.00 96.06 230 ILE A N 1
ATOM 1701 C CA . ILE A 1 230 ? 1.537 10.588 1.811 1.00 96.06 230 ILE A CA 1
ATOM 1702 C C . ILE A 1 230 ? 2.393 10.334 3.052 1.00 96.06 230 ILE A C 1
ATOM 1704 O O . ILE A 1 230 ? 3.060 11.240 3.553 1.00 96.06 230 ILE A O 1
ATOM 1708 N N . LEU A 1 231 ? 2.405 9.090 3.523 1.00 95.94 231 LEU A N 1
ATOM 1709 C CA . LEU A 1 231 ? 3.374 8.582 4.488 1.00 95.94 231 LEU A CA 1
ATOM 1710 C C . LEU A 1 231 ? 4.453 7.815 3.724 1.00 95.94 231 LEU A C 1
ATOM 1712 O O . LEU A 1 231 ? 4.153 6.844 3.040 1.00 95.94 231 LEU A O 1
ATOM 1716 N N . ALA A 1 232 ? 5.705 8.252 3.827 1.00 96.88 232 ALA A N 1
ATOM 1717 C CA . ALA A 1 232 ? 6.834 7.616 3.156 1.00 96.88 232 ALA A CA 1
ATOM 1718 C C . ALA A 1 232 ? 7.739 6.931 4.181 1.00 96.88 232 ALA A C 1
ATOM 1720 O O . ALA A 1 232 ? 8.179 7.560 5.146 1.00 96.88 232 ALA A O 1
ATOM 1721 N N . GLN A 1 233 ? 8.023 5.651 3.968 1.00 95.75 233 GLN A N 1
ATOM 1722 C CA . GLN A 1 233 ? 8.841 4.836 4.854 1.00 95.75 233 GLN A CA 1
ATOM 1723 C C . GLN A 1 233 ? 10.027 4.253 4.098 1.00 95.75 233 GLN A C 1
ATOM 1725 O O . GLN A 1 233 ? 9.922 3.824 2.949 1.00 95.75 233 GLN A O 1
ATOM 1730 N N . MET A 1 234 ? 11.151 4.184 4.802 1.00 94.38 234 MET A N 1
ATOM 1731 C CA . MET A 1 234 ? 12.327 3.461 4.351 1.00 94.38 234 MET A CA 1
ATOM 1732 C C . MET A 1 234 ? 12.622 2.298 5.288 1.00 94.38 234 MET A C 1
ATOM 1734 O O . MET A 1 234 ? 12.458 2.406 6.505 1.00 94.38 234 MET A O 1
ATOM 1738 N N . THR A 1 235 ? 13.098 1.197 4.721 1.00 90.31 235 THR A N 1
ATOM 1739 C CA . THR A 1 235 ? 13.680 0.091 5.474 1.00 90.31 235 THR A CA 1
ATOM 1740 C C . THR A 1 235 ? 15.189 0.221 5.449 1.00 90.31 235 THR A C 1
ATOM 1742 O O . THR A 1 235 ? 15.797 0.357 4.392 1.00 90.31 235 THR A O 1
ATOM 1745 N N . VAL A 1 236 ? 15.787 0.157 6.633 1.00 86.56 236 VAL A N 1
ATOM 1746 C CA . VAL A 1 236 ? 17.228 0.276 6.823 1.00 86.56 236 VAL A CA 1
ATOM 1747 C C . VAL A 1 236 ? 17.785 -1.099 7.184 1.00 86.56 236 VAL A C 1
ATOM 1749 O O . VAL A 1 236 ? 17.234 -1.780 8.053 1.00 86.56 236 VAL A O 1
ATOM 1752 N N . GLY A 1 237 ? 18.858 -1.518 6.509 1.00 78.56 237 GLY A N 1
ATOM 1753 C CA . GLY A 1 237 ? 19.539 -2.778 6.811 1.00 78.56 237 GLY A CA 1
ATOM 1754 C C . GLY A 1 237 ? 20.267 -2.755 8.160 1.00 78.56 237 GLY A C 1
ATOM 1755 O O . GLY A 1 237 ? 20.437 -1.707 8.783 1.00 78.56 237 GLY A O 1
ATOM 1756 N N . GLU A 1 238 ? 20.768 -3.911 8.606 1.00 73.62 238 GLU A N 1
ATOM 1757 C CA . GLU A 1 238 ? 21.531 -4.018 9.865 1.00 73.62 238 GLU A CA 1
ATOM 1758 C C . GLU A 1 238 ? 22.789 -3.126 9.891 1.00 73.62 238 GLU A C 1
ATOM 1760 O O . GLU A 1 238 ? 23.222 -2.700 10.961 1.00 73.62 238 GLU A O 1
ATOM 1765 N N . SER A 1 239 ? 23.350 -2.799 8.721 1.00 73.56 239 SER A N 1
ATOM 1766 C CA . SER A 1 239 ? 24.488 -1.884 8.563 1.00 73.56 239 SER A CA 1
ATOM 1767 C C . SER A 1 239 ? 24.130 -0.395 8.675 1.00 73.56 239 SER A C 1
ATOM 1769 O O . SER A 1 239 ? 25.028 0.435 8.592 1.00 73.56 239 SER A O 1
ATOM 1771 N N . GLN A 1 240 ? 22.857 -0.043 8.891 1.00 61.66 240 GLN A N 1
ATOM 1772 C CA . GLN A 1 240 ? 22.338 1.335 8.862 1.00 61.66 240 GLN A CA 1
ATOM 1773 C C . GLN A 1 240 ? 22.456 2.046 7.502 1.00 61.66 240 GLN A C 1
ATOM 1775 O O . GLN A 1 240 ? 22.300 3.263 7.421 1.00 61.66 240 GLN A O 1
ATOM 1780 N N . GLU A 1 241 ? 22.707 1.293 6.433 1.00 58.91 241 GLU A N 1
ATOM 1781 C CA . GLU A 1 241 ? 22.782 1.806 5.068 1.00 58.91 241 GLU A CA 1
ATOM 1782 C C . GLU A 1 241 ? 21.435 1.592 4.360 1.00 58.91 241 GLU A C 1
ATOM 1784 O O . GLU A 1 241 ? 20.766 0.571 4.567 1.00 58.91 241 GLU A O 1
ATOM 1789 N N . THR A 1 242 ? 21.036 2.590 3.571 1.00 49.75 242 THR A N 1
ATOM 1790 C CA . THR A 1 242 ? 19.889 2.574 2.650 1.00 49.75 242 THR A CA 1
ATOM 1791 C C . THR A 1 242 ? 20.390 2.416 1.227 1.00 49.75 242 THR A C 1
ATOM 1793 O O . THR A 1 242 ? 21.239 3.261 0.851 1.00 49.75 242 THR A O 1
#

pLDDT: mean 78.05, std 27.09, range [21.94, 98.88]

Nearest PDB structures (foldseek):
  3bol-assembly1_B  TM=9.655E-01  e=3.936E-17  Thermotoga maritima
  3bol-assembly1_A  TM=9.667E-01  e=4.448E-17  Thermotoga maritima
  3bof-assembly1_B  TM=9.677E-01  e=5.343E-17  Thermotoga maritima
  1q85-assembly2_B  TM=9.592E-01  e=9.850E-17  Thermotoga maritima
  8ssc-assembly1_A  TM=8.934E-01  e=6.584E-13  Thermus thermophilus HB8

Secondary structure (DSSP, 8-state):
---TT---TT-------GGG---------S----SS----GGGS-SS----------------HHHHHHHHS-------HHHHHHHTT--TTS-STTHHHH-HHHHHHHHHHHHTTT-SEEE-S-TT-SHHHHHTTT-TT-HHHHHHHHHHHHHHHHTTTSEEEEEE---SS--STTSSS-HHHHHHHHHHHHHHHHHTT-SEEEEEEE--HHHHHHHHHHHHTT-S--EEEEE---TTS--

Solvent-accessible surface area (backbone atoms only — not comparable to full-atom values): 14739 Å² total; per-residue (Å²): 136,68,52,100,82,73,52,76,94,83,70,99,68,90,76,86,70,88,83,81,78,76,85,86,76,90,69,97,63,102,70,88,83,74,87,86,77,92,76,71,88,83,79,80,82,84,85,86,88,88,73,91,84,76,78,76,86,61,94,70,80,72,50,73,64,60,53,48,59,75,76,42,91,80,43,62,54,76,65,62,70,60,54,41,40,75,74,69,50,56,90,91,52,68,69,29,53,31,35,73,76,39,43,67,61,55,30,52,56,50,40,61,40,51,76,73,68,34,46,28,41,70,27,59,21,46,56,34,31,40,72,54,25,43,81,75,75,38,43,87,42,32,52,60,29,28,30,35,15,36,48,39,43,40,69,53,38,55,91,81,27,45,35,26,32,30,38,40,62,79,84,70,64,80,41,101,84,35,95,44,49,70,69,55,50,26,51,40,38,28,54,37,43,49,25,24,52,76,49,64,33,67,26,37,32,39,38,70,23,48,50,68,69,62,46,50,40,40,51,55,28,42,55,72,76,49,91,65,48,74,46,81,44,71,42,66,48,99,85,74,53,99

Foldseek 3Di:
DAPPVRDDPDDPDDDDDPPPDDDDDDDDDPDDDDPDDDDDPPPPDDDDDDDPPDDDPDVDDDAPVRVVVVVDDFFEFDDPVVLCVVVPDDPVDQQLCCLPVPLVSQLVRLLVRVVVPGQAYEFSCQQLWLLSCVVVVCNVCSLVSQLSRQVSNCVNCPPRHAYEYHYEFSPWDADPPTPDHLVVLLVRLLSNLLSNVVSPHQAYEYDAAADPSSQVSNVVSNVVNDDHHYHYDYDADPVRHD

Radius of gyration: 22.09 Å; Cα contacts (8 Å, |Δi|>4): 328; chains: 1; bounding box: 61×65×38 Å

Sequence (242 aa):
MVDCAGRDVASGQIALRPDVIRPAILTGAREIACIGTTVPLSCLFSQSPFILTGWEAGDVKRSALEQLISERVLIGDGAMGTMLYQQGVFLNRCFDELNLGDPGLIKKVHSSYIETGVDFIETNTFGANRLKLSRFGLSAEVEAINRAGVHIAREAAGEAVLVAGSMGPLGTELTAHGPITAQEARQIFEEQARALVQAGADLLILETFSNTEELLIAIEAAAGLGDVPILAQMTVGESQET